Protein AF-A0AAN8FV39-F1 (afdb_monomer_lite)

Structure (mmCIF, N/CA/C/O backbone):
data_AF-A0AAN8FV39-F1
#
_entry.id   AF-A0AAN8FV39-F1
#
loop_
_atom_site.group_PDB
_atom_site.id
_atom_site.type_symbol
_atom_site.label_atom_id
_atom_site.label_alt_id
_atom_site.label_comp_id
_atom_site.label_asym_id
_atom_site.label_entity_id
_atom_site.label_seq_id
_atom_site.pdbx_PDB_ins_code
_atom_site.Cartn_x
_atom_site.Cartn_y
_atom_site.Cartn_z
_atom_site.occupancy
_atom_site.B_iso_or_equiv
_atom_site.auth_seq_id
_atom_site.auth_comp_id
_atom_site.auth_asym_id
_atom_site.auth_atom_id
_atom_site.pdbx_PDB_model_num
ATOM 1 N N . MET A 1 1 ? -11.933 -5.086 25.822 1.00 58.81 1 MET A N 1
ATOM 2 C CA . MET A 1 1 ? -11.248 -3.896 25.270 1.00 58.81 1 MET A CA 1
ATOM 3 C C . MET A 1 1 ? -9.734 -3.945 25.477 1.00 58.81 1 MET A C 1
ATOM 5 O O . MET A 1 1 ? -9.020 -3.707 24.522 1.00 58.81 1 MET A O 1
ATOM 9 N N . ALA A 1 2 ? -9.202 -4.380 26.629 1.00 65.31 2 ALA A N 1
ATOM 10 C CA . ALA A 1 2 ? -7.742 -4.537 26.794 1.00 65.31 2 ALA A CA 1
ATOM 11 C C . ALA A 1 2 ? -7.062 -5.445 25.732 1.00 65.31 2 ALA A C 1
ATOM 13 O O . ALA A 1 2 ? -5.943 -5.180 25.297 1.00 65.31 2 ALA A O 1
ATOM 14 N N . GLY A 1 3 ? -7.754 -6.486 25.248 1.00 75.06 3 GLY A N 1
ATOM 15 C CA . GLY A 1 3 ? -7.225 -7.378 24.206 1.00 75.06 3 GLY A CA 1
ATOM 16 C C . GLY A 1 3 ? -7.013 -6.717 22.836 1.00 75.06 3 GLY A C 1
ATOM 17 O O . GLY A 1 3 ? -6.058 -7.065 22.148 1.00 75.06 3 GLY A O 1
ATOM 18 N N . THR A 1 4 ? -7.846 -5.741 22.450 1.00 74.44 4 THR A N 1
ATOM 19 C CA . THR A 1 4 ? -7.746 -5.084 21.134 1.00 74.44 4 THR A CA 1
ATOM 20 C C . THR A 1 4 ? -6.565 -4.119 21.088 1.00 74.44 4 THR A C 1
ATOM 22 O O . THR A 1 4 ? -5.758 -4.203 20.169 1.00 74.44 4 THR A O 1
ATOM 25 N N . ALA A 1 5 ? -6.370 -3.301 22.128 1.00 71.12 5 ALA A N 1
ATOM 26 C CA . ALA A 1 5 ? -5.215 -2.403 22.230 1.00 71.12 5 ALA A CA 1
ATOM 27 C C . ALA A 1 5 ? -3.873 -3.161 22.217 1.00 71.12 5 ALA A C 1
ATOM 29 O O . ALA A 1 5 ? -2.909 -2.741 21.575 1.00 71.12 5 ALA A O 1
ATOM 30 N N . THR A 1 6 ? -3.819 -4.321 22.879 1.00 76.75 6 THR A N 1
ATOM 31 C CA . THR A 1 6 ? -2.604 -5.151 22.919 1.00 76.75 6 THR A CA 1
ATOM 32 C C . THR A 1 6 ? -2.288 -5.766 21.551 1.00 76.75 6 THR A C 1
ATOM 34 O O . THR A 1 6 ? -1.125 -5.798 21.142 1.00 76.75 6 THR A O 1
ATOM 37 N N . ALA A 1 7 ? -3.313 -6.220 20.820 1.00 78.88 7 ALA A N 1
ATOM 38 C CA . ALA A 1 7 ? -3.149 -6.743 19.467 1.00 78.88 7 ALA A CA 1
ATOM 39 C C . ALA A 1 7 ? -2.677 -5.651 18.492 1.00 78.88 7 ALA A C 1
ATOM 41 O O . ALA A 1 7 ? -1.685 -5.853 17.790 1.00 78.88 7 ALA A O 1
ATOM 42 N N . GLU A 1 8 ? -3.325 -4.481 18.501 1.00 76.19 8 GLU A N 1
ATOM 43 C CA . GLU A 1 8 ? -2.968 -3.333 17.653 1.00 76.19 8 GLU A CA 1
ATOM 44 C C . GLU A 1 8 ? -1.525 -2.868 17.909 1.00 76.19 8 GLU A C 1
ATOM 46 O O . GLU A 1 8 ? -0.749 -2.699 16.967 1.00 76.19 8 GLU A O 1
ATOM 51 N N . LYS A 1 9 ? -1.097 -2.797 19.178 1.00 77.19 9 LYS A N 1
ATOM 52 C CA . LYS A 1 9 ? 0.299 -2.497 19.546 1.00 77.19 9 LYS A CA 1
ATOM 53 C C . LYS A 1 9 ? 1.294 -3.494 18.940 1.00 77.19 9 LYS A C 1
ATOM 55 O O . LYS A 1 9 ? 2.369 -3.103 18.472 1.00 77.19 9 LYS A O 1
ATOM 60 N N . GLY A 1 10 ? 0.956 -4.785 18.947 1.00 82.50 10 GLY A N 1
ATOM 61 C CA . GLY A 1 10 ? 1.789 -5.836 18.362 1.00 82.50 10 GLY A CA 1
ATOM 62 C C . GLY A 1 10 ? 1.946 -5.680 16.848 1.00 82.50 10 GLY A C 1
ATOM 63 O O . GLY A 1 10 ? 3.062 -5.751 16.328 1.00 82.50 10 GLY A O 1
ATOM 64 N N . TRP A 1 11 ? 0.845 -5.410 16.144 1.00 79.88 11 TRP A N 1
ATOM 65 C CA . TRP A 1 11 ? 0.852 -5.145 14.702 1.00 79.88 11 TRP A CA 1
ATOM 66 C C . TRP A 1 11 ? 1.673 -3.916 14.342 1.00 79.88 11 TRP A C 1
ATOM 68 O O . TRP A 1 11 ? 2.493 -3.956 13.423 1.00 79.88 11 TRP A O 1
ATOM 78 N N . ALA A 1 12 ? 1.495 -2.842 15.097 1.00 75.38 12 ALA A N 1
ATOM 79 C CA . ALA A 1 12 ? 2.169 -1.591 14.834 1.00 75.38 12 ALA A CA 1
ATOM 80 C C . ALA A 1 12 ? 3.686 -1.679 15.071 1.00 75.38 12 ALA A C 1
ATOM 82 O O . ALA A 1 12 ? 4.480 -1.222 14.249 1.00 75.38 12 ALA A O 1
ATOM 83 N N . THR A 1 13 ? 4.101 -2.399 16.121 1.00 81.81 13 THR A N 1
ATOM 84 C CA . THR A 1 13 ? 5.518 -2.692 16.382 1.00 81.81 13 THR A CA 1
ATOM 85 C C . THR A 1 13 ? 6.146 -3.485 15.233 1.00 81.81 13 THR A C 1
ATOM 87 O O . THR A 1 13 ? 7.218 -3.118 14.757 1.00 81.81 13 THR A O 1
ATOM 90 N N . LYS A 1 14 ? 5.473 -4.537 14.740 1.00 86.19 14 LYS A N 1
ATOM 91 C CA . LYS A 1 14 ? 5.953 -5.327 13.591 1.00 86.19 14 LYS A CA 1
ATOM 92 C C . LYS A 1 14 ? 6.111 -4.468 12.336 1.00 86.19 14 LYS A C 1
ATOM 94 O O . LYS A 1 14 ? 7.137 -4.549 11.669 1.00 86.19 14 LYS A O 1
ATOM 99 N N . ARG A 1 15 ? 5.122 -3.621 12.040 1.00 81.56 15 ARG A N 1
ATOM 100 C CA . ARG A 1 15 ? 5.146 -2.719 10.876 1.00 81.56 15 ARG A CA 1
ATOM 101 C C . ARG A 1 15 ? 6.257 -1.682 10.973 1.00 81.56 15 ARG A C 1
ATOM 103 O O . ARG A 1 15 ? 6.911 -1.402 9.976 1.00 81.56 15 ARG A O 1
ATOM 110 N N . ARG A 1 16 ? 6.509 -1.148 12.170 1.00 83.75 16 ARG A N 1
ATOM 111 C CA . ARG A 1 16 ? 7.629 -0.234 12.417 1.00 83.75 16 ARG A CA 1
ATOM 112 C C . ARG A 1 16 ? 8.972 -0.915 12.153 1.00 83.75 16 ARG A C 1
ATOM 114 O O . ARG A 1 16 ? 9.820 -0.339 11.484 1.00 83.75 16 ARG A O 1
ATOM 121 N N . THR A 1 17 ? 9.158 -2.143 12.643 1.00 86.06 17 THR A N 1
ATOM 122 C CA . THR A 1 17 ? 10.383 -2.916 12.385 1.00 86.06 17 THR A CA 1
ATOM 123 C C . THR A 1 17 ? 10.571 -3.187 10.894 1.00 86.06 17 THR A C 1
ATOM 125 O O . THR A 1 17 ? 11.661 -2.950 10.384 1.00 86.06 17 THR A O 1
ATOM 128 N N . ALA A 1 18 ? 9.510 -3.586 10.184 1.00 83.50 18 ALA A N 1
ATOM 129 C CA . ALA A 1 18 ? 9.560 -3.800 8.738 1.00 83.50 18 ALA A CA 1
ATOM 130 C C . ALA A 1 18 ? 9.957 -2.522 7.977 1.00 83.50 18 ALA A C 1
ATOM 132 O O . ALA A 1 18 ? 10.859 -2.561 7.145 1.00 83.50 18 ALA A O 1
ATOM 133 N N . ALA A 1 19 ? 9.363 -1.373 8.321 1.00 78.81 19 ALA A N 1
ATOM 134 C CA . ALA A 1 19 ? 9.734 -0.086 7.733 1.00 78.81 19 ALA A CA 1
ATOM 135 C C . ALA A 1 19 ? 11.205 0.278 8.014 1.00 78.81 19 ALA A C 1
ATOM 137 O O . ALA A 1 19 ? 11.914 0.737 7.123 1.00 78.81 19 ALA A O 1
ATOM 138 N N . ALA A 1 20 ? 11.698 0.034 9.232 1.00 78.94 20 ALA A N 1
ATOM 139 C CA . ALA A 1 20 ? 13.091 0.298 9.592 1.00 78.94 20 ALA A CA 1
ATOM 140 C C . ALA A 1 20 ? 14.090 -0.620 8.859 1.00 78.94 20 ALA A C 1
ATOM 142 O O . ALA A 1 20 ? 15.180 -0.184 8.486 1.00 78.94 20 ALA A O 1
ATOM 143 N N . GLU A 1 21 ? 13.740 -1.890 8.651 1.00 86.50 21 GLU A N 1
ATOM 144 C CA . GLU A 1 21 ? 14.540 -2.828 7.856 1.00 86.50 21 GLU A CA 1
ATOM 145 C C . GLU A 1 21 ? 14.566 -2.429 6.383 1.00 86.50 21 GLU A C 1
ATOM 147 O O . GLU A 1 21 ? 15.641 -2.385 5.783 1.00 86.50 21 GLU A O 1
ATOM 152 N N . TRP A 1 22 ? 13.411 -2.051 5.836 1.00 89.06 22 TRP A N 1
ATOM 153 C CA . TRP A 1 22 ? 13.289 -1.541 4.476 1.00 89.06 22 TRP A CA 1
ATOM 154 C C . TRP A 1 22 ? 14.138 -0.280 4.266 1.00 89.06 22 TRP A C 1
ATOM 156 O O . TRP A 1 22 ? 14.926 -0.214 3.325 1.00 89.06 22 TRP A O 1
ATOM 166 N N . LEU A 1 23 ? 14.084 0.674 5.203 1.00 79.50 23 LEU A N 1
ATOM 167 C CA . LEU A 1 23 ? 14.908 1.888 5.189 1.00 79.50 23 LEU A CA 1
ATOM 168 C C . LEU A 1 23 ? 16.411 1.589 5.161 1.00 79.50 23 LEU A C 1
ATOM 170 O O . LEU A 1 23 ? 17.187 2.307 4.529 1.00 79.50 23 LEU A O 1
ATOM 174 N N . ARG A 1 24 ? 16.832 0.530 5.858 1.00 86.12 24 ARG A N 1
ATOM 175 C CA . ARG A 1 24 ? 18.227 0.084 5.872 1.00 86.12 24 ARG A CA 1
ATOM 176 C C . ARG A 1 24 ? 18.615 -0.577 4.549 1.00 86.12 24 ARG A C 1
ATOM 178 O O . ARG A 1 24 ? 19.720 -0.342 4.070 1.00 86.12 24 ARG A O 1
ATOM 185 N N . ALA A 1 25 ? 17.722 -1.372 3.961 1.00 85.19 25 ALA A N 1
ATOM 186 C CA . ALA A 1 25 ? 17.957 -2.048 2.687 1.00 85.19 25 ALA A CA 1
ATOM 187 C C . ALA A 1 25 ? 18.071 -1.055 1.518 1.00 85.19 25 ALA A C 1
ATOM 189 O O . ALA A 1 25 ? 18.952 -1.193 0.671 1.00 85.19 25 ALA A O 1
ATOM 190 N N . THR A 1 26 ? 17.240 -0.012 1.502 1.00 82.12 26 THR A N 1
ATOM 191 C CA . THR A 1 26 ? 17.223 0.993 0.426 1.00 82.12 26 THR A CA 1
ATOM 192 C C . THR A 1 26 ? 18.297 2.069 0.566 1.00 82.12 26 THR A C 1
ATOM 194 O O . THR A 1 26 ? 18.538 2.833 -0.366 1.00 82.12 26 THR A O 1
ATOM 197 N N . GLN A 1 27 ? 19.012 2.116 1.693 1.00 85.25 27 GLN A N 1
ATOM 198 C CA . GLN A 1 27 ? 20.083 3.087 1.915 1.00 85.25 27 GLN A CA 1
ATOM 199 C C . GLN A 1 27 ? 21.246 2.951 0.917 1.00 85.25 27 GLN A C 1
ATOM 201 O O . GLN A 1 27 ? 21.894 3.955 0.621 1.00 85.25 27 GLN A O 1
ATOM 206 N N . GLY A 1 28 ? 21.508 1.743 0.406 1.00 84.81 28 GLY A N 1
ATOM 207 C CA . GLY A 1 28 ? 22.561 1.499 -0.588 1.00 84.81 28 GLY A CA 1
ATOM 208 C C . GLY A 1 28 ? 22.282 2.171 -1.933 1.00 84.81 28 GLY A C 1
ATOM 209 O O . GLY A 1 28 ? 23.190 2.748 -2.520 1.00 84.81 28 GLY A O 1
ATOM 210 N N . LEU A 1 29 ? 21.011 2.203 -2.351 1.00 80.19 29 LEU A N 1
ATOM 211 C CA . LEU A 1 29 ? 20.581 2.786 -3.630 1.00 80.19 29 LEU A CA 1
ATOM 212 C C . LEU A 1 29 ? 20.862 4.291 -3.732 1.00 80.19 29 LEU A C 1
ATOM 214 O O . LEU A 1 29 ? 20.971 4.823 -4.826 1.00 80.19 29 LEU A O 1
ATOM 218 N N . LEU A 1 30 ? 20.977 4.980 -2.594 1.00 79.75 30 LEU A N 1
ATOM 219 C CA . LEU A 1 30 ? 21.225 6.423 -2.529 1.00 79.75 30 LEU A CA 1
ATOM 220 C C . LEU A 1 30 ? 22.718 6.787 -2.455 1.00 79.75 30 LEU A C 1
ATOM 222 O O . LEU A 1 30 ? 23.031 7.968 -2.358 1.00 79.75 30 LEU A O 1
ATOM 226 N N . ARG A 1 31 ? 23.633 5.809 -2.397 1.00 79.94 31 ARG A N 1
ATOM 227 C CA . ARG A 1 31 ? 25.074 6.058 -2.187 1.00 79.94 31 ARG A CA 1
ATOM 228 C C . ARG A 1 31 ? 25.959 5.779 -3.399 1.00 79.94 31 ARG A C 1
ATOM 230 O O . ARG A 1 31 ? 27.128 6.148 -3.357 1.00 79.94 31 ARG A O 1
ATOM 237 N N . GLU A 1 32 ? 25.451 5.132 -4.440 1.00 70.50 32 GLU A N 1
ATOM 238 C CA . GLU A 1 32 ? 26.236 4.838 -5.642 1.00 70.50 32 GLU A CA 1
ATOM 239 C C . GLU A 1 32 ? 26.146 6.004 -6.637 1.00 70.50 32 GLU A C 1
ATOM 241 O O . GLU A 1 32 ? 25.311 6.006 -7.534 1.00 70.50 32 GLU A O 1
ATOM 246 N N . GLU A 1 33 ? 26.999 7.017 -6.457 1.00 63.91 33 GLU A N 1
ATOM 247 C CA . GLU A 1 33 ? 27.132 8.162 -7.382 1.00 63.91 33 GLU A CA 1
ATOM 248 C C . GLU A 1 33 ? 28.128 7.908 -8.535 1.00 63.91 33 GLU A C 1
ATOM 250 O O . GLU A 1 33 ? 28.214 8.705 -9.467 1.00 63.91 33 GLU A O 1
ATOM 255 N N . ASP A 1 34 ? 28.854 6.785 -8.541 1.00 60.94 34 ASP A N 1
ATOM 256 C CA . ASP A 1 34 ? 29.963 6.589 -9.479 1.00 60.94 34 ASP A CA 1
ATOM 257 C C . ASP A 1 34 ? 29.592 5.719 -10.694 1.00 60.94 34 ASP A C 1
ATOM 259 O O . ASP A 1 34 ? 29.494 4.495 -10.626 1.00 60.94 34 ASP A O 1
ATOM 263 N N . THR A 1 35 ? 29.473 6.368 -11.858 1.00 69.00 35 THR A N 1
ATOM 264 C CA . THR A 1 35 ? 29.529 5.772 -13.212 1.00 69.00 35 THR A CA 1
ATOM 265 C C . THR A 1 35 ? 28.683 4.511 -13.421 1.00 69.00 35 THR A C 1
ATOM 267 O O . THR A 1 35 ? 29.175 3.451 -13.812 1.00 69.00 35 THR A O 1
ATOM 270 N N . ILE A 1 36 ? 27.376 4.626 -13.202 1.00 74.12 36 ILE A N 1
ATOM 271 C CA . ILE A 1 36 ? 26.425 3.564 -13.537 1.00 74.12 36 ILE A CA 1
ATOM 272 C C . ILE A 1 36 ? 26.289 3.484 -15.069 1.00 74.12 36 ILE A C 1
ATOM 274 O O . ILE A 1 36 ? 26.035 4.484 -15.740 1.00 74.12 36 ILE A O 1
ATOM 278 N N . ALA A 1 37 ? 26.460 2.290 -15.645 1.00 83.31 37 ALA A N 1
ATOM 279 C CA . ALA A 1 37 ? 26.222 2.060 -17.072 1.00 83.31 37 ALA A CA 1
ATOM 280 C C . ALA A 1 37 ? 24.767 2.405 -17.461 1.00 83.31 37 ALA A C 1
ATOM 282 O O . ALA A 1 37 ? 23.849 2.185 -16.676 1.00 83.31 37 ALA A O 1
ATOM 283 N N . GLU A 1 38 ? 24.524 2.870 -18.691 1.00 80.94 38 GLU A N 1
ATOM 284 C CA . GLU A 1 38 ? 23.186 3.292 -19.162 1.00 80.94 38 GLU A CA 1
ATOM 285 C C . GLU A 1 38 ? 22.093 2.226 -18.950 1.00 80.94 38 GLU A C 1
ATOM 287 O O . GLU A 1 38 ? 20.972 2.528 -18.540 1.00 80.94 38 GLU A O 1
ATOM 292 N N . SER A 1 39 ? 22.422 0.953 -19.194 1.00 81.94 39 SER A N 1
ATOM 293 C CA . SER A 1 39 ? 21.513 -0.171 -18.940 1.00 81.94 39 SER A CA 1
ATOM 294 C C . SER A 1 39 ? 21.152 -0.282 -17.458 1.00 81.94 39 SER A C 1
ATOM 296 O O . SER A 1 39 ? 19.983 -0.446 -17.115 1.00 81.94 39 SER A O 1
ATOM 298 N N . SER A 1 40 ? 22.141 -0.102 -16.584 1.00 85.94 40 SER A N 1
ATOM 299 C CA . SER A 1 40 ? 21.976 -0.131 -15.134 1.00 85.94 40 SER A CA 1
ATOM 300 C C . SER A 1 40 ? 21.219 1.097 -14.616 1.00 85.94 40 SER A C 1
ATOM 302 O O . SER A 1 40 ? 20.541 0.998 -13.597 1.00 85.94 40 SER A O 1
ATOM 304 N N . ARG A 1 41 ? 21.241 2.231 -15.338 1.00 85.31 41 ARG A N 1
ATOM 305 C CA . ARG A 1 41 ? 20.449 3.424 -14.992 1.00 85.31 41 ARG A CA 1
ATOM 306 C C . ARG A 1 41 ? 18.947 3.157 -15.098 1.00 85.31 41 ARG A C 1
ATOM 308 O O . ARG A 1 41 ? 18.199 3.499 -14.185 1.00 85.31 41 ARG A O 1
ATOM 315 N N . LYS A 1 42 ? 18.491 2.518 -16.181 1.00 87.44 42 LYS A N 1
ATOM 316 C CA . LYS A 1 42 ? 17.062 2.191 -16.365 1.00 87.44 42 LYS A CA 1
ATOM 317 C C . LYS A 1 42 ? 16.547 1.236 -15.294 1.00 87.44 42 LYS A C 1
ATOM 319 O O . LYS A 1 42 ? 15.427 1.410 -14.810 1.00 87.44 42 LYS A O 1
ATOM 324 N N . ASP A 1 43 ? 17.354 0.247 -14.92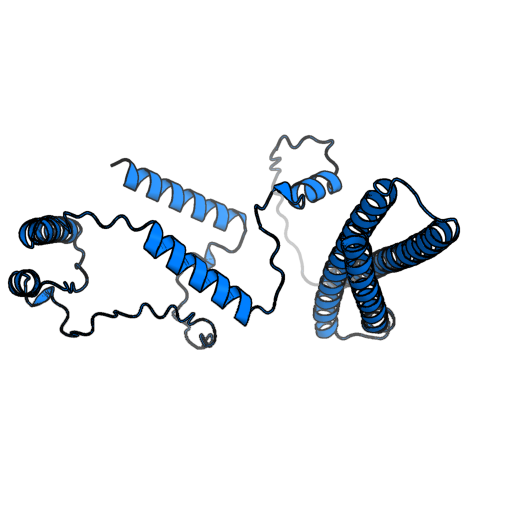9 1.00 88.38 43 ASP A N 1
ATOM 325 C CA . ASP A 1 43 ? 17.005 -0.682 -13.857 1.00 88.38 43 ASP A CA 1
ATOM 326 C C . ASP A 1 43 ? 17.027 0.024 -12.495 1.00 88.38 43 ASP A C 1
ATOM 328 O O . ASP A 1 43 ? 16.065 -0.107 -11.742 1.00 88.38 43 ASP A O 1
ATOM 332 N N . CYS A 1 44 ? 18.013 0.889 -12.233 1.00 87.06 44 CYS A N 1
ATOM 333 C CA . CYS A 1 44 ? 18.045 1.745 -11.043 1.00 87.06 44 CYS A CA 1
ATOM 334 C C . CYS A 1 44 ? 16.791 2.631 -10.932 1.00 87.06 44 CYS A C 1
ATOM 336 O O . CYS A 1 44 ? 16.145 2.667 -9.889 1.00 87.06 44 CYS A O 1
ATOM 338 N N . MET A 1 45 ? 16.352 3.275 -12.017 1.00 87.75 45 MET A N 1
ATOM 339 C CA . MET A 1 45 ? 15.106 4.054 -12.022 1.00 87.75 45 MET A CA 1
ATOM 340 C C . MET A 1 45 ? 13.868 3.201 -11.722 1.00 87.75 45 MET A C 1
ATOM 342 O O . MET A 1 45 ? 12.954 3.661 -11.033 1.00 87.75 45 MET A O 1
ATOM 346 N N . ARG A 1 46 ? 13.802 1.973 -12.255 1.00 90.75 46 ARG A N 1
ATOM 347 C CA . ARG A 1 46 ? 12.701 1.041 -11.964 1.00 90.75 46 ARG A CA 1
ATOM 348 C C . ARG A 1 46 ? 12.690 0.683 -10.480 1.00 90.75 46 ARG A C 1
ATOM 350 O O . ARG A 1 46 ? 11.630 0.713 -9.858 1.00 90.75 46 ARG A O 1
ATOM 357 N N . GLU A 1 47 ? 13.865 0.422 -9.923 1.00 89.62 47 GLU A N 1
ATOM 358 C CA . GLU A 1 47 ? 14.060 0.129 -8.507 1.00 89.62 47 GLU A CA 1
ATOM 359 C C . GLU A 1 47 ? 13.698 1.309 -7.601 1.00 89.62 47 GLU A C 1
ATOM 361 O O . GLU A 1 47 ? 12.953 1.133 -6.639 1.00 89.62 47 GLU A O 1
ATOM 366 N N . LEU A 1 48 ? 14.115 2.531 -7.941 1.00 88.06 48 LEU A N 1
ATOM 367 C CA . LEU A 1 48 ? 13.746 3.743 -7.205 1.00 88.06 48 LEU A CA 1
ATOM 368 C C . LEU A 1 48 ? 12.235 3.990 -7.226 1.00 88.06 48 LEU A C 1
ATOM 370 O O . LEU A 1 48 ? 11.655 4.331 -6.197 1.00 88.06 48 LEU A O 1
ATOM 374 N N . ARG A 1 49 ? 11.573 3.785 -8.373 1.00 91.31 49 ARG A N 1
ATOM 375 C CA . ARG A 1 49 ? 10.107 3.897 -8.480 1.00 91.31 49 ARG A CA 1
ATOM 376 C C . ARG A 1 49 ? 9.396 2.860 -7.621 1.00 91.31 49 ARG A C 1
ATOM 378 O O . ARG A 1 49 ? 8.448 3.214 -6.929 1.00 91.31 49 ARG A O 1
ATOM 385 N N . ARG A 1 50 ? 9.868 1.610 -7.633 1.00 91.88 50 ARG A N 1
ATOM 386 C CA . ARG A 1 50 ? 9.362 0.563 -6.738 1.00 91.88 50 ARG A CA 1
ATOM 387 C C . ARG A 1 50 ? 9.524 0.970 -5.278 1.00 91.88 50 ARG A C 1
ATOM 389 O O . ARG A 1 50 ? 8.545 0.968 -4.544 1.00 91.88 50 ARG A O 1
ATOM 396 N N . CYS A 1 51 ? 10.714 1.429 -4.894 1.00 86.69 51 CYS A N 1
ATOM 397 C CA . CYS A 1 51 ? 10.969 1.878 -3.532 1.00 86.69 51 CYS A CA 1
ATOM 398 C C . CYS A 1 51 ? 10.057 3.045 -3.123 1.00 86.69 51 CYS A C 1
ATOM 400 O O . CYS A 1 51 ? 9.593 3.096 -1.992 1.00 86.69 51 CYS A O 1
ATOM 402 N N . LEU A 1 52 ? 9.776 3.987 -4.026 1.00 89.38 52 LEU A N 1
ATOM 403 C CA . LEU A 1 52 ? 8.854 5.091 -3.753 1.00 89.38 52 LEU A CA 1
ATOM 404 C C . LEU A 1 52 ? 7.423 4.616 -3.484 1.00 89.38 52 LEU A C 1
ATOM 406 O O . LEU A 1 52 ? 6.779 5.170 -2.594 1.00 89.38 52 LEU A O 1
ATOM 410 N N . MET A 1 53 ? 6.945 3.608 -4.221 1.00 91.25 53 MET A N 1
ATOM 411 C CA . MET A 1 53 ? 5.631 3.003 -3.974 1.00 91.25 53 MET A CA 1
ATOM 412 C C . MET A 1 53 ? 5.599 2.320 -2.604 1.00 91.25 53 MET A C 1
ATOM 414 O O . MET A 1 53 ? 4.752 2.666 -1.786 1.00 91.25 53 MET A O 1
ATOM 418 N N . ASP A 1 54 ? 6.586 1.468 -2.306 1.00 86.81 54 ASP A N 1
ATOM 419 C CA . ASP A 1 54 ? 6.682 0.779 -1.011 1.00 86.81 54 ASP A CA 1
ATOM 420 C C . ASP A 1 54 ? 6.742 1.776 0.166 1.00 86.81 54 ASP A C 1
ATOM 422 O O . ASP A 1 54 ? 6.116 1.579 1.209 1.00 86.81 54 ASP A O 1
ATOM 426 N N . CYS A 1 55 ? 7.473 2.886 -0.002 1.00 85.88 55 CYS A N 1
ATOM 427 C CA . CYS A 1 55 ? 7.540 3.980 0.969 1.00 85.88 55 CYS A CA 1
ATOM 428 C C . CYS A 1 55 ? 6.160 4.600 1.232 1.00 85.88 55 CYS A C 1
ATOM 430 O O . CYS A 1 55 ? 5.799 4.844 2.385 1.00 85.88 55 CYS A O 1
ATOM 432 N N . GLY A 1 56 ? 5.411 4.870 0.158 1.00 89.50 56 GLY A N 1
ATOM 433 C CA . GLY A 1 56 ? 4.057 5.415 0.223 1.00 89.50 56 GLY A CA 1
ATOM 434 C C . GLY A 1 56 ? 3.114 4.481 0.974 1.00 89.50 56 GLY A C 1
ATOM 435 O O . GLY A 1 56 ? 2.459 4.907 1.925 1.00 89.50 56 GLY A O 1
ATOM 436 N N . ASP A 1 57 ? 3.139 3.193 0.635 1.00 89.75 57 ASP A N 1
ATOM 437 C CA . ASP A 1 57 ? 2.325 2.173 1.297 1.00 89.75 57 ASP A CA 1
ATOM 438 C C . ASP A 1 57 ? 2.660 2.073 2.790 1.00 89.75 57 ASP A C 1
ATOM 440 O O . ASP A 1 57 ? 1.765 2.044 3.641 1.00 89.75 57 ASP A O 1
ATOM 444 N N . HIS A 1 58 ? 3.950 2.086 3.144 1.00 86.25 58 HIS A N 1
ATOM 445 C CA . HIS A 1 58 ? 4.382 2.093 4.540 1.00 86.25 58 HIS A CA 1
ATOM 446 C C . HIS A 1 58 ? 3.909 3.337 5.302 1.00 86.25 58 HIS A C 1
ATOM 448 O O . HIS A 1 58 ? 3.478 3.198 6.450 1.00 86.25 58 HIS A O 1
ATOM 454 N N . LEU A 1 59 ? 3.954 4.525 4.691 1.00 90.19 59 LEU A N 1
ATOM 455 C CA . LEU A 1 59 ? 3.462 5.770 5.292 1.00 90.19 59 LEU A CA 1
ATOM 456 C C . LEU A 1 59 ? 1.959 5.699 5.572 1.00 90.19 59 LEU A C 1
ATOM 458 O O . LEU A 1 59 ? 1.550 5.813 6.730 1.00 90.19 59 LEU A O 1
ATOM 462 N N . THR A 1 60 ? 1.148 5.415 4.550 1.00 91.38 60 THR A N 1
ATOM 463 C CA . THR A 1 60 ? -0.313 5.314 4.684 1.00 91.38 60 THR A CA 1
ATOM 464 C C . THR A 1 60 ? -0.708 4.266 5.723 1.00 91.38 60 THR A C 1
ATOM 466 O O . THR A 1 60 ? -1.623 4.465 6.530 1.00 91.38 60 THR A O 1
ATOM 469 N N . LEU A 1 61 ? 0.009 3.140 5.760 1.00 89.25 61 LEU A N 1
ATOM 470 C CA . LEU A 1 61 ? -0.252 2.075 6.716 1.00 89.25 61 LEU A CA 1
ATOM 471 C C . LEU A 1 61 ? 0.067 2.487 8.159 1.00 89.25 61 LEU A C 1
ATOM 473 O O . LEU A 1 61 ? -0.694 2.138 9.066 1.00 89.25 61 LEU A O 1
ATOM 477 N N . GLN A 1 62 ? 1.171 3.207 8.381 1.00 88.38 62 GLN A N 1
ATOM 478 C CA . GLN A 1 62 ? 1.539 3.727 9.701 1.00 88.38 62 GLN A CA 1
ATOM 479 C C . GLN A 1 62 ? 0.534 4.774 10.185 1.00 88.38 62 GLN A C 1
ATOM 481 O O . GLN A 1 62 ? 0.070 4.684 11.320 1.00 88.38 62 GLN A O 1
ATOM 486 N N . GLU A 1 63 ? 0.116 5.699 9.321 1.00 91.81 63 GLU A N 1
ATOM 487 C CA . GLU A 1 63 ? -0.900 6.708 9.641 1.00 91.81 63 GLU A CA 1
ATOM 488 C C . GLU A 1 63 ? -2.249 6.071 10.005 1.00 91.81 63 GLU A C 1
ATOM 490 O O . GLU A 1 63 ? -2.854 6.420 11.022 1.00 91.81 63 GLU A O 1
ATOM 495 N N . LYS A 1 64 ? -2.699 5.067 9.236 1.00 91.00 64 LYS A N 1
ATOM 496 C CA . LYS A 1 64 ? -3.944 4.322 9.507 1.00 91.00 64 LYS A CA 1
ATOM 497 C C . LYS A 1 64 ? -3.893 3.611 10.859 1.00 91.00 64 LYS A C 1
ATOM 499 O O . LYS A 1 64 ? -4.882 3.624 11.594 1.00 91.00 64 LYS A O 1
ATOM 504 N N . VAL A 1 65 ? -2.763 2.984 11.196 1.00 88.81 65 VAL A N 1
ATOM 505 C CA . VAL A 1 65 ? -2.575 2.310 12.493 1.00 88.81 65 VAL A CA 1
ATOM 506 C C . VAL A 1 65 ? -2.536 3.316 13.631 1.00 88.81 65 VAL A C 1
ATOM 508 O O . VAL A 1 65 ? -3.228 3.117 14.626 1.00 88.81 65 VAL A O 1
ATOM 511 N N . LEU A 1 66 ? -1.796 4.411 13.469 1.00 90.94 66 LEU A N 1
ATOM 512 C CA . LEU A 1 66 ? -1.717 5.478 14.458 1.00 90.94 66 LEU A CA 1
ATOM 513 C C . LEU A 1 66 ? -3.107 6.058 14.741 1.00 90.94 66 LEU A C 1
ATOM 515 O O . LEU A 1 66 ? -3.526 6.113 15.890 1.00 90.94 66 LEU A O 1
ATOM 519 N N . GLY A 1 67 ? -3.883 6.367 13.698 1.00 91.00 67 GLY A N 1
ATOM 520 C CA . GLY A 1 67 ? -5.243 6.887 13.839 1.00 91.00 67 GLY A CA 1
ATOM 521 C C . GLY A 1 67 ? -6.243 5.895 14.448 1.00 91.00 67 GLY A C 1
ATOM 522 O O . GLY A 1 67 ? -7.211 6.310 15.087 1.00 91.00 67 GLY A O 1
ATOM 523 N N . LYS A 1 68 ? -6.057 4.580 14.269 1.00 90.00 68 LYS A N 1
ATOM 524 C CA . LYS A 1 68 ? -6.847 3.559 14.987 1.00 90.00 68 LYS A CA 1
ATOM 525 C C . LYS A 1 68 ? -6.437 3.467 16.453 1.00 90.00 68 LYS A C 1
ATOM 527 O O . LYS A 1 68 ? -7.304 3.387 17.316 1.00 90.00 68 LYS A O 1
ATOM 532 N N . PHE A 1 69 ? -5.136 3.496 16.722 1.00 87.69 69 PHE A N 1
ATOM 533 C CA . PHE A 1 69 ? -4.586 3.396 18.066 1.00 87.69 69 PHE A CA 1
ATOM 534 C C . PHE A 1 69 ? -4.967 4.603 18.929 1.00 87.69 69 PHE A C 1
ATOM 536 O O . PHE A 1 69 ? -5.428 4.405 20.046 1.00 87.69 69 PHE A O 1
ATOM 543 N N . THR A 1 70 ? -4.879 5.826 18.394 1.00 92.12 70 THR A N 1
ATOM 544 C CA . THR A 1 70 ? -5.317 7.049 19.086 1.00 92.12 70 THR A CA 1
ATOM 545 C C . THR A 1 70 ? -6.804 7.003 19.423 1.00 92.12 70 THR A C 1
ATOM 547 O O . THR A 1 70 ? -7.165 7.198 20.574 1.00 92.12 70 THR A O 1
ATOM 550 N N . ARG A 1 71 ? -7.667 6.624 18.469 1.00 91.94 71 ARG A N 1
ATOM 551 C CA . ARG A 1 71 ? -9.109 6.470 18.738 1.00 91.94 71 ARG A CA 1
ATOM 552 C C . ARG A 1 71 ? -9.403 5.417 19.806 1.00 91.94 71 ARG A C 1
ATOM 554 O O . ARG A 1 71 ? -10.200 5.661 20.701 1.00 91.94 71 ARG A O 1
ATOM 561 N N . ALA A 1 72 ? -8.747 4.260 19.726 1.00 89.19 72 ALA A N 1
ATOM 562 C CA . ALA A 1 72 ? -8.911 3.203 20.720 1.00 89.19 72 ALA A CA 1
ATOM 563 C C . ALA A 1 72 ? -8.419 3.629 22.113 1.00 89.19 72 ALA A C 1
ATOM 565 O O . ALA A 1 72 ? -8.952 3.150 23.112 1.00 89.19 72 ALA A O 1
ATOM 566 N N . TYR A 1 73 ? -7.407 4.500 22.176 1.00 91.12 73 TYR A N 1
ATOM 567 C CA . TYR A 1 73 ? -6.934 5.099 23.416 1.00 91.12 73 TYR A CA 1
ATOM 568 C C . TYR A 1 73 ? -7.967 6.078 23.982 1.00 91.12 73 TYR A C 1
ATOM 570 O O . TYR A 1 73 ? -8.395 5.887 25.113 1.00 91.12 73 TYR A O 1
ATOM 578 N N . ASP A 1 74 ? -8.462 7.020 23.172 1.00 92.69 74 ASP A N 1
ATOM 579 C CA . ASP A 1 74 ? -9.465 8.023 23.572 1.00 92.69 74 ASP A CA 1
ATOM 580 C C . ASP A 1 74 ? -10.794 7.401 24.060 1.00 92.69 74 ASP A C 1
ATOM 582 O O . ASP A 1 74 ? -11.505 7.981 24.880 1.00 92.69 74 ASP A O 1
ATOM 586 N N . GLU A 1 75 ? -11.156 6.213 23.564 1.00 93.94 75 GLU A N 1
ATOM 587 C CA . GLU A 1 75 ? -12.363 5.481 23.978 1.00 93.94 75 GLU A CA 1
ATOM 588 C C . GLU A 1 75 ? -12.244 4.800 25.356 1.00 93.94 75 GLU A C 1
ATOM 590 O O . GLU A 1 75 ? -13.258 4.395 25.944 1.00 93.94 75 GLU A O 1
ATOM 595 N N . LEU A 1 76 ? -11.032 4.643 25.899 1.00 92.62 76 LEU A N 1
ATOM 596 C CA . LEU A 1 76 ? -10.848 4.111 27.247 1.00 92.62 76 LEU A CA 1
ATOM 597 C C . LEU A 1 76 ? -11.299 5.174 28.263 1.00 92.62 76 LEU A C 1
ATOM 599 O O . LEU A 1 76 ? -10.785 6.278 28.312 1.00 92.62 76 LEU A O 1
ATOM 603 N N . LYS A 1 77 ? -12.284 4.860 29.110 1.00 91.69 77 LYS A N 1
ATOM 604 C CA . LYS A 1 77 ? -12.817 5.842 30.077 1.00 91.69 77 LYS A CA 1
ATOM 605 C C . LYS A 1 77 ? -11.837 6.224 31.189 1.00 91.69 77 LYS A C 1
ATOM 607 O O . LYS A 1 77 ? -12.014 7.261 31.817 1.00 91.69 77 LYS A O 1
ATOM 612 N N . GLU A 1 78 ? -10.866 5.361 31.463 1.00 94.31 78 GLU A N 1
ATOM 613 C CA . GLU A 1 78 ? -9.867 5.533 32.512 1.00 94.31 78 GLU A CA 1
ATOM 614 C C . GL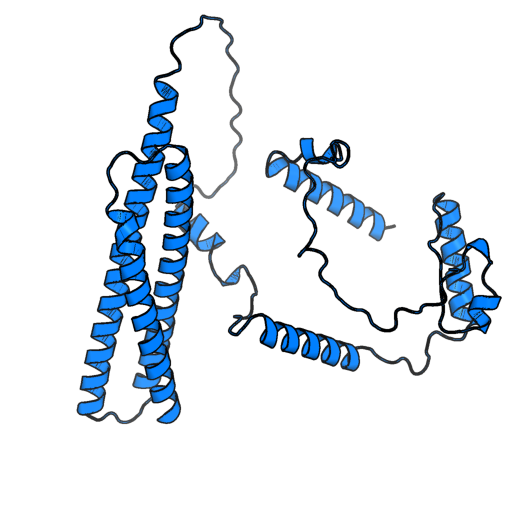U A 1 78 ? -8.505 5.124 31.945 1.00 94.31 78 GLU A C 1
ATOM 616 O O . GLU A 1 78 ? -8.371 4.047 31.355 1.00 94.31 78 GLU A O 1
ATOM 621 N N . HIS A 1 79 ? -7.508 5.989 32.113 1.00 92.81 79 HIS A N 1
ATOM 622 C CA . HIS A 1 79 ? -6.107 5.712 31.806 1.00 92.81 79 HIS A CA 1
ATOM 623 C C . HIS A 1 79 ? -5.303 5.879 33.092 1.00 92.81 79 HIS A C 1
ATOM 625 O O . HIS A 1 79 ? -5.586 6.772 33.894 1.00 92.81 79 HIS A O 1
ATOM 631 N N . SER A 1 80 ? -4.309 5.021 33.307 1.00 95.50 80 SER A N 1
ATOM 632 C CA . SER A 1 80 ? -3.307 5.292 34.336 1.00 95.50 80 SER A CA 1
ATOM 633 C C . SER A 1 80 ? -2.258 6.271 33.797 1.00 95.50 80 SER A C 1
ATOM 635 O O . SER A 1 80 ? -1.979 6.278 32.600 1.00 95.50 80 SER A O 1
ATOM 637 N N . GLU A 1 81 ? -1.604 7.043 34.672 1.00 95.94 81 GLU A N 1
ATOM 638 C CA . GLU A 1 81 ? -0.472 7.902 34.267 1.00 95.94 81 GLU A CA 1
ATOM 639 C C . GLU A 1 81 ? 0.646 7.096 33.572 1.00 95.94 81 GLU A C 1
ATOM 641 O O . GLU A 1 81 ? 1.374 7.602 32.715 1.00 95.94 81 GLU A O 1
ATOM 646 N N . GLU A 1 82 ? 0.788 5.815 33.929 1.00 95.12 82 GLU A N 1
ATOM 647 C CA . GLU A 1 82 ? 1.737 4.911 33.288 1.00 95.12 82 GLU A CA 1
ATOM 648 C C . GLU A 1 82 ? 1.316 4.553 31.853 1.00 95.12 82 GLU A C 1
ATOM 650 O O . GLU A 1 82 ? 2.175 4.450 30.971 1.00 95.12 82 GLU A O 1
ATOM 655 N N . ASP A 1 83 ? 0.015 4.392 31.601 1.00 91.75 83 ASP A N 1
ATOM 656 C CA . ASP A 1 83 ? -0.521 4.172 30.257 1.00 91.75 83 ASP A CA 1
ATOM 657 C C . ASP A 1 83 ? -0.359 5.423 29.388 1.00 91.75 83 ASP A C 1
ATOM 659 O O . ASP A 1 83 ? 0.108 5.294 28.257 1.00 91.75 83 ASP A O 1
ATOM 663 N N . ASP A 1 84 ? -0.605 6.619 29.938 1.00 95.00 84 ASP A N 1
ATOM 664 C CA . ASP A 1 84 ? -0.407 7.899 29.237 1.00 95.00 84 ASP A CA 1
ATOM 665 C C . ASP A 1 84 ? 1.050 8.083 28.813 1.00 95.00 84 ASP A C 1
ATOM 667 O O . ASP A 1 84 ? 1.351 8.454 27.672 1.00 95.00 84 ASP A O 1
ATOM 671 N N . LYS A 1 85 ? 1.985 7.761 29.711 1.00 95.88 85 LYS A N 1
ATOM 672 C CA . LYS A 1 85 ? 3.414 7.810 29.405 1.00 95.88 85 LYS A CA 1
ATOM 673 C C . LYS A 1 85 ? 3.783 6.830 28.290 1.00 95.88 85 LYS A C 1
ATOM 675 O O . LYS A 1 85 ? 4.455 7.219 27.335 1.00 95.88 85 LYS A O 1
ATOM 680 N N . LYS A 1 86 ? 3.330 5.573 28.378 1.00 92.38 86 LYS A N 1
ATOM 681 C CA . LYS A 1 86 ? 3.591 4.547 27.350 1.00 92.38 86 LYS A CA 1
ATOM 682 C C . LYS A 1 86 ? 2.968 4.915 26.007 1.00 92.38 86 LYS A C 1
ATOM 684 O O . LYS A 1 86 ? 3.570 4.646 24.968 1.00 92.38 86 LYS A O 1
ATOM 689 N N . PHE A 1 87 ? 1.774 5.501 26.022 1.00 92.38 87 PHE A N 1
ATOM 690 C CA . PHE A 1 87 ? 1.097 5.992 24.832 1.00 92.38 87 PHE A CA 1
ATOM 691 C C . PHE A 1 87 ? 1.907 7.119 24.187 1.00 92.38 87 PHE A C 1
ATOM 693 O O . PHE A 1 87 ? 2.251 7.017 23.015 1.00 92.38 87 PHE A O 1
ATOM 700 N N . SER A 1 88 ? 2.321 8.125 24.960 1.00 95.00 88 SER A N 1
ATOM 701 C CA . SER A 1 88 ? 3.143 9.239 24.471 1.00 95.00 88 SER A CA 1
ATOM 702 C C . SER A 1 88 ? 4.481 8.780 23.871 1.00 95.00 88 SER A C 1
ATOM 704 O O . SER A 1 88 ? 4.830 9.167 22.754 1.00 95.00 88 SER A O 1
ATOM 706 N N . GLU A 1 89 ? 5.198 7.877 24.551 1.00 94.75 89 GLU A N 1
ATOM 707 C CA . GLU A 1 89 ? 6.437 7.274 24.031 1.00 94.75 89 GLU A CA 1
ATOM 708 C C . GLU A 1 89 ? 6.202 6.544 22.699 1.00 94.75 89 GLU A C 1
ATOM 710 O O . GLU A 1 89 ? 7.006 6.636 21.767 1.00 94.75 89 GLU A O 1
ATOM 715 N N . TYR A 1 90 ? 5.079 5.834 22.591 1.00 91.00 90 TYR A N 1
ATOM 716 C CA . TYR A 1 90 ? 4.703 5.108 21.388 1.00 91.00 90 TYR A CA 1
ATOM 717 C C . TYR A 1 90 ? 4.339 6.043 20.219 1.00 91.00 90 TYR A C 1
ATOM 719 O O . TYR A 1 90 ? 4.815 5.834 19.098 1.00 91.00 90 TYR A O 1
ATOM 727 N N . ILE A 1 91 ? 3.532 7.078 20.474 1.00 92.75 91 ILE A N 1
ATOM 728 C CA . ILE A 1 91 ? 3.146 8.094 19.485 1.00 92.75 91 ILE A CA 1
ATOM 729 C C . ILE A 1 91 ? 4.393 8.804 18.954 1.00 92.75 91 ILE A C 1
ATOM 731 O O . ILE A 1 91 ? 4.585 8.864 17.741 1.00 92.75 91 ILE A O 1
ATOM 735 N N . SER A 1 92 ? 5.278 9.249 19.851 1.00 93.38 92 SER A N 1
ATOM 736 C CA . SER A 1 92 ? 6.544 9.899 19.496 1.00 93.38 92 SER A CA 1
ATOM 737 C C . SER A 1 92 ? 7.394 9.015 18.577 1.00 93.38 92 SER A C 1
ATOM 739 O O . SER A 1 92 ? 7.749 9.408 17.468 1.00 93.38 92 SER A O 1
ATOM 741 N N . CYS A 1 93 ? 7.607 7.752 18.959 1.00 91.00 93 CYS A N 1
ATOM 742 C CA . CYS A 1 93 ? 8.410 6.833 18.155 1.00 91.00 93 CYS A CA 1
ATOM 743 C C . CYS A 1 93 ? 7.775 6.495 16.789 1.00 91.00 93 CYS A C 1
ATOM 745 O O . CYS A 1 93 ? 8.479 6.250 15.802 1.00 91.00 93 CYS A O 1
ATOM 747 N N . THR A 1 94 ? 6.443 6.467 16.709 1.00 88.75 94 THR A N 1
ATOM 748 C CA . THR A 1 94 ? 5.737 6.257 15.436 1.00 88.75 94 THR A CA 1
ATOM 749 C C . THR A 1 94 ? 5.877 7.479 14.529 1.00 88.75 94 THR A C 1
ATOM 751 O O . THR A 1 94 ? 6.198 7.319 13.352 1.00 88.75 94 THR A O 1
ATOM 754 N N . HIS A 1 95 ? 5.736 8.692 15.073 1.00 91.75 95 HIS A N 1
ATOM 755 C CA . HIS A 1 95 ? 5.982 9.932 14.335 1.00 91.75 95 HIS A CA 1
ATOM 756 C C . HIS A 1 95 ? 7.418 10.034 13.821 1.00 91.75 95 HIS A C 1
ATOM 758 O O . HIS A 1 95 ? 7.602 10.370 12.654 1.00 91.75 95 HIS A O 1
ATOM 764 N N . ASP A 1 96 ? 8.418 9.661 14.622 1.00 92.69 96 ASP A N 1
ATOM 765 C CA . ASP A 1 96 ? 9.817 9.618 14.176 1.00 92.69 96 ASP A CA 1
ATOM 766 C C . ASP A 1 96 ? 10.009 8.682 12.974 1.00 92.69 96 ASP A C 1
ATOM 768 O O . ASP A 1 96 ? 10.798 8.961 12.071 1.00 92.69 96 ASP A O 1
ATOM 772 N N . THR A 1 97 ? 9.282 7.561 12.944 1.00 88.75 97 THR A N 1
ATOM 773 C CA . THR A 1 97 ? 9.338 6.606 11.828 1.00 88.75 97 THR A CA 1
ATOM 774 C C . THR A 1 97 ? 8.671 7.179 10.576 1.00 88.75 97 THR A C 1
ATOM 776 O O . THR A 1 97 ? 9.231 7.084 9.486 1.00 88.75 97 THR A O 1
ATOM 779 N N . ILE A 1 98 ? 7.498 7.804 10.727 1.00 91.12 98 ILE A N 1
ATOM 780 C CA . ILE A 1 98 ? 6.788 8.491 9.636 1.00 91.12 98 ILE A CA 1
ATOM 781 C C . ILE A 1 98 ? 7.664 9.609 9.056 1.00 91.12 98 ILE A C 1
ATOM 783 O O . ILE A 1 98 ? 7.797 9.721 7.840 1.00 91.12 98 ILE A O 1
ATOM 787 N N . TRP A 1 99 ? 8.321 10.389 9.915 1.00 93.44 99 TRP A N 1
ATOM 788 C CA . TRP A 1 99 ? 9.255 11.433 9.506 1.00 93.44 99 TRP A CA 1
ATOM 789 C C . TRP A 1 99 ? 10.439 10.872 8.708 1.00 93.44 99 TRP A C 1
ATOM 791 O O . TRP A 1 99 ? 10.758 11.367 7.631 1.00 93.44 99 TRP A O 1
ATOM 801 N N . GLN A 1 100 ? 11.070 9.796 9.183 1.00 90.19 100 GLN A N 1
ATOM 802 C CA . GLN A 1 100 ? 12.171 9.159 8.451 1.00 90.19 100 GLN A CA 1
ATOM 803 C C . GLN A 1 100 ? 11.728 8.634 7.079 1.00 90.19 100 GLN A C 1
ATOM 805 O O . GLN A 1 100 ? 12.457 8.779 6.096 1.00 90.19 100 GLN A O 1
ATOM 810 N N . LEU A 1 101 ? 10.533 8.043 6.989 1.00 89.19 101 LEU A N 1
ATOM 811 C CA . LEU A 1 101 ? 9.963 7.580 5.722 1.00 89.19 101 LEU A CA 1
ATOM 812 C C . LEU A 1 101 ? 9.668 8.743 4.764 1.00 89.19 101 LEU A C 1
ATOM 814 O O . LEU A 1 101 ? 9.938 8.629 3.566 1.00 89.19 101 LEU A O 1
ATOM 818 N N . SER A 1 102 ? 9.160 9.875 5.256 1.00 92.00 102 SER A N 1
ATOM 819 C CA . SER A 1 102 ? 8.866 11.045 4.418 1.00 92.00 102 SER A CA 1
ATOM 820 C C . SER A 1 102 ? 10.142 11.736 3.917 1.00 92.00 102 SER A C 1
ATOM 822 O O . SER A 1 102 ? 10.237 12.091 2.735 1.00 92.00 102 SER A O 1
ATOM 824 N N . GLU A 1 103 ? 11.170 11.839 4.763 1.00 93.56 103 GLU A N 1
ATOM 825 C CA . GLU A 1 103 ? 12.494 12.338 4.383 1.00 93.56 103 GLU A CA 1
ATOM 826 C C . GLU A 1 103 ? 13.121 11.453 3.296 1.00 93.56 103 GLU A C 1
ATOM 828 O O . GLU A 1 103 ? 13.630 11.942 2.283 1.00 93.56 103 GLU A O 1
ATOM 833 N N . ARG A 1 104 ? 13.011 10.131 3.453 1.00 88.56 104 ARG A N 1
ATOM 834 C CA . ARG A 1 104 ? 13.529 9.148 2.492 1.00 88.56 104 ARG A CA 1
ATOM 835 C C . ARG A 1 104 ? 12.767 9.155 1.184 1.00 88.56 104 ARG A C 1
ATOM 837 O O . ARG A 1 104 ? 13.392 9.142 0.131 1.00 88.56 104 ARG A O 1
ATOM 844 N N . THR A 1 105 ? 11.447 9.279 1.238 1.00 92.00 105 THR A N 1
ATOM 845 C CA . THR A 1 105 ? 10.606 9.490 0.055 1.00 92.00 105 THR A CA 1
ATOM 846 C C . THR A 1 105 ? 11.055 10.736 -0.710 1.00 92.00 105 THR A C 1
ATOM 848 O O . THR A 1 105 ? 11.199 10.700 -1.929 1.00 92.00 105 THR A O 1
ATOM 851 N N . SER A 1 106 ? 11.353 11.828 -0.004 1.00 93.06 106 SER A N 1
ATOM 852 C CA . SER A 1 106 ? 11.856 13.063 -0.616 1.00 93.06 106 SER A CA 1
ATOM 853 C C . SER A 1 106 ? 13.256 12.894 -1.219 1.00 93.06 106 SER A C 1
ATOM 855 O O . SER A 1 106 ? 13.545 13.462 -2.269 1.00 93.06 106 SER A O 1
ATOM 857 N N . ALA A 1 107 ? 14.131 12.108 -0.584 1.00 91.44 107 ALA A N 1
ATOM 858 C CA . ALA A 1 107 ? 15.452 11.781 -1.123 1.00 91.44 107 ALA A CA 1
ATOM 859 C C . ALA A 1 107 ? 15.363 10.909 -2.387 1.00 91.44 107 ALA A C 1
ATOM 861 O O . ALA A 1 107 ? 16.008 11.216 -3.383 1.00 91.44 107 ALA A O 1
ATOM 862 N N . LEU A 1 108 ? 14.516 9.876 -2.374 1.00 89.75 108 LEU A N 1
ATOM 863 C CA . LEU A 1 108 ? 14.272 9.004 -3.525 1.00 89.75 108 LEU A CA 1
ATOM 864 C C . LEU A 1 108 ? 13.655 9.774 -4.701 1.00 89.75 108 LEU A C 1
ATOM 866 O O . LEU A 1 108 ? 14.049 9.558 -5.843 1.00 89.75 108 LEU A O 1
ATOM 870 N N . LYS A 1 109 ? 12.724 10.703 -4.435 1.00 93.38 109 LYS A N 1
ATOM 871 C CA . LYS A 1 109 ? 12.152 11.584 -5.467 1.00 93.38 109 LYS A CA 1
ATOM 872 C C . LYS A 1 109 ? 13.222 12.456 -6.122 1.00 93.38 109 LYS A C 1
ATOM 874 O O . LYS A 1 109 ? 13.218 12.567 -7.340 1.00 93.38 109 LYS A O 1
ATOM 879 N N . ARG A 1 110 ? 14.135 13.040 -5.336 1.00 92.50 110 ARG A N 1
ATOM 880 C CA . ARG A 1 110 ? 15.259 13.831 -5.869 1.00 92.50 110 ARG A CA 1
ATOM 881 C C . ARG A 1 110 ? 16.172 12.983 -6.750 1.00 92.50 110 ARG A C 1
ATOM 883 O O . ARG A 1 110 ? 16.330 13.316 -7.913 1.00 92.50 110 ARG A O 1
ATOM 890 N N . ALA A 1 111 ? 16.621 11.829 -6.252 1.00 90.25 111 ALA A N 1
ATOM 891 C CA . ALA A 1 111 ? 17.452 10.909 -7.031 1.00 90.25 111 ALA A CA 1
ATOM 892 C C . ALA A 1 111 ? 16.782 10.479 -8.350 1.00 90.25 111 ALA A C 1
ATOM 894 O O . ALA A 1 111 ? 17.432 10.380 -9.386 1.00 90.25 111 ALA A O 1
ATOM 895 N N . LEU A 1 112 ? 15.463 10.252 -8.338 1.00 92.12 112 LEU A N 1
ATOM 896 C CA . LEU A 1 112 ? 14.717 9.922 -9.551 1.00 92.12 112 LEU A CA 1
ATOM 897 C C . LEU A 1 112 ? 14.674 11.085 -10.558 1.00 92.12 112 LEU A C 1
ATOM 899 O O . LEU A 1 112 ? 14.738 10.829 -11.760 1.00 92.12 112 LEU A O 1
ATOM 903 N N . MET A 1 113 ? 14.548 12.331 -10.086 1.00 92.00 113 MET A N 1
ATOM 904 C CA . MET A 1 113 ? 14.578 13.520 -10.947 1.00 92.00 113 MET A CA 1
ATOM 905 C C . MET A 1 113 ? 15.969 13.730 -11.551 1.00 92.00 113 MET A C 1
ATOM 907 O O . MET A 1 113 ? 16.066 13.884 -12.766 1.00 92.00 113 MET A O 1
ATOM 911 N N . ASP A 1 114 ? 17.029 13.612 -10.747 1.00 90.50 114 ASP A N 1
ATOM 912 C CA . ASP A 1 114 ? 18.418 13.769 -11.201 1.00 90.50 114 ASP A CA 1
ATOM 913 C C . ASP A 1 114 ? 18.750 12.771 -12.333 1.00 90.50 114 ASP A C 1
ATOM 915 O O . ASP A 1 114 ? 19.261 13.144 -13.390 1.00 90.50 114 ASP A O 1
ATOM 919 N N . LEU A 1 115 ? 18.344 11.501 -12.181 1.00 89.12 115 LEU A N 1
ATOM 920 C CA . LEU A 1 115 ? 18.510 10.476 -13.223 1.00 89.12 115 LEU A CA 1
ATOM 921 C C . LEU A 1 115 ? 17.683 10.745 -14.494 1.00 89.12 115 LEU A C 1
ATOM 923 O O . LEU A 1 115 ? 18.054 10.299 -15.587 1.00 89.12 115 LEU A O 1
ATOM 927 N N . SER A 1 116 ? 16.551 11.442 -14.366 1.00 90.25 116 SER A N 1
ATOM 928 C CA . SER A 1 116 ? 15.697 11.800 -15.501 1.00 90.25 116 SER A CA 1
ATOM 929 C C . SER A 1 116 ? 16.311 12.933 -16.329 1.00 90.25 116 SER A C 1
ATOM 931 O O . SER A 1 116 ? 16.294 12.860 -17.557 1.00 90.25 116 SER A O 1
ATOM 933 N N . GLU A 1 117 ? 16.899 13.944 -15.683 1.00 90.62 117 GLU A N 1
ATOM 934 C CA . GLU A 1 117 ? 17.513 15.106 -16.348 1.00 90.62 117 GLU A CA 1
ATOM 935 C C . GLU A 1 117 ? 18.782 14.738 -17.144 1.00 90.62 117 GLU A C 1
ATOM 937 O O . GLU A 1 117 ? 19.019 15.256 -18.245 1.00 90.62 117 GLU A O 1
ATOM 942 N N . GLU A 1 118 ? 19.575 13.779 -16.650 1.00 84.31 118 GLU A N 1
ATOM 943 C CA . GLU A 1 118 ? 20.754 13.265 -17.365 1.00 84.31 118 GLU A CA 1
ATOM 944 C C . GLU A 1 118 ? 20.399 12.637 -18.723 1.00 84.31 118 GLU A C 1
ATOM 946 O O . GLU A 1 118 ? 21.168 12.738 -19.686 1.00 84.31 118 GLU A O 1
ATOM 951 N N . SER A 1 119 ? 19.220 12.015 -18.815 1.00 80.75 119 SER A N 1
ATOM 952 C CA . SER A 1 119 ? 18.765 11.319 -20.024 1.00 80.75 119 SER A CA 1
ATOM 953 C C . SER A 1 119 ? 18.405 12.291 -21.157 1.00 80.75 119 SER A C 1
ATOM 955 O O . SER A 1 119 ? 18.607 11.979 -22.333 1.00 80.75 119 SER A O 1
ATOM 957 N N . GLU A 1 120 ? 17.909 13.486 -20.826 1.00 82.06 120 GLU A N 1
ATOM 958 C CA . GLU A 1 120 ? 17.532 14.513 -21.808 1.00 82.06 120 GLU A CA 1
ATOM 959 C C . GLU A 1 120 ? 18.756 15.277 -22.337 1.00 82.06 120 GLU A C 1
ATOM 961 O O . GLU A 1 120 ? 18.850 15.590 -23.530 1.00 82.06 120 GLU A O 1
ATOM 966 N N . SER A 1 121 ? 19.752 15.504 -21.477 1.00 78.56 121 SER A N 1
ATOM 967 C CA . SER A 1 121 ? 20.968 16.246 -21.828 1.00 78.56 121 SER A CA 1
ATOM 968 C C . SER A 1 121 ? 21.831 15.528 -22.878 1.00 78.56 121 SER A C 1
ATOM 970 O O . SER A 1 121 ? 22.417 16.176 -23.747 1.00 78.56 121 SER A O 1
ATOM 972 N N . GLN A 1 122 ? 21.878 14.190 -22.876 1.00 67.44 122 GLN A N 1
ATOM 973 C CA . GLN A 1 122 ? 22.692 13.426 -23.836 1.00 67.44 122 GLN A CA 1
ATOM 974 C C . GLN A 1 122 ? 22.093 13.362 -25.254 1.00 67.44 122 GLN A C 1
ATOM 976 O O . GLN A 1 122 ? 22.841 13.250 -26.232 1.00 67.44 122 GLN A O 1
ATOM 981 N N . GLN A 1 123 ? 20.770 13.500 -25.407 1.00 63.34 123 GLN A N 1
ATOM 982 C CA . GLN A 1 123 ? 20.125 13.488 -26.729 1.00 63.34 123 GLN A CA 1
ATOM 983 C C . GLN A 1 123 ? 20.393 14.763 -27.542 1.00 63.34 123 GLN A C 1
ATOM 985 O O . GLN A 1 123 ? 20.419 14.712 -28.771 1.00 63.34 123 GLN A O 1
ATOM 990 N N . THR A 1 124 ? 20.658 15.896 -26.886 1.00 68.75 124 THR A N 1
ATOM 991 C CA . THR A 1 124 ? 20.879 17.179 -27.579 1.00 68.75 124 THR A CA 1
ATOM 992 C C . THR A 1 124 ? 22.300 17.352 -28.135 1.00 68.75 124 THR A C 1
ATOM 994 O O . THR A 1 124 ? 22.501 18.134 -29.063 1.00 68.75 124 THR A O 1
ATOM 997 N N . SER A 1 125 ? 23.282 16.585 -27.644 1.00 62.03 125 SER A N 1
ATOM 998 C CA . SER A 1 125 ? 24.699 16.711 -28.037 1.00 62.03 125 SER A CA 1
ATOM 999 C C . SER A 1 125 ? 25.078 15.892 -29.287 1.00 62.03 125 SER A C 1
ATOM 1001 O O . SER A 1 125 ? 25.961 16.280 -30.050 1.00 62.03 125 SER A O 1
ATOM 1003 N N . THR A 1 126 ? 24.361 14.803 -29.587 1.00 62.66 126 THR A N 1
ATOM 1004 C CA . THR A 1 126 ? 24.687 13.908 -30.726 1.00 62.66 126 THR A CA 1
ATOM 1005 C C . THR A 1 126 ? 24.023 14.340 -32.053 1.00 62.66 126 THR A C 1
ATOM 1007 O O . THR A 1 126 ? 24.149 13.676 -33.079 1.00 62.66 126 THR A O 1
ATOM 1010 N N . GLY A 1 127 ? 23.330 15.486 -32.072 1.00 50.84 127 GLY A N 1
ATOM 1011 C CA . GLY A 1 127 ? 22.457 15.921 -33.173 1.00 50.84 127 GLY A CA 1
ATOM 1012 C C . GLY A 1 127 ? 22.986 17.005 -34.123 1.00 50.84 127 GLY A C 1
ATOM 1013 O O . GLY A 1 127 ? 22.183 17.586 -34.847 1.00 50.84 127 GLY A O 1
ATOM 1014 N N . MET A 1 128 ? 24.288 17.320 -34.160 1.00 50.50 128 MET A N 1
ATOM 1015 C CA . MET A 1 128 ? 24.841 18.309 -35.107 1.00 50.50 128 MET A CA 1
ATOM 1016 C C . MET A 1 128 ? 25.719 17.678 -36.195 1.00 50.50 128 MET A C 1
ATOM 1018 O O . MET A 1 128 ? 26.920 17.912 -36.257 1.00 50.50 128 MET A O 1
ATOM 1022 N N . SER A 1 129 ? 25.107 16.915 -37.103 1.00 54.19 129 SER A N 1
ATOM 1023 C CA . SER A 1 129 ? 25.556 16.834 -38.502 1.00 54.19 129 SER A CA 1
ATOM 1024 C C . SER A 1 129 ? 24.484 16.164 -39.365 1.00 54.19 129 SER A C 1
ATOM 1026 O O . SER A 1 129 ? 24.384 14.943 -39.373 1.00 54.19 129 SER A O 1
ATOM 1028 N N . VAL A 1 130 ? 23.660 16.963 -40.058 1.00 49.41 130 VAL A N 1
ATOM 1029 C CA . VAL A 1 130 ? 23.270 16.837 -41.484 1.00 49.41 130 VAL A CA 1
ATOM 1030 C C . VAL A 1 130 ? 22.186 17.885 -41.819 1.00 49.41 130 VAL A C 1
ATOM 1032 O O . VAL A 1 130 ? 21.325 18.227 -41.018 1.00 49.41 130 VAL A O 1
ATOM 1035 N N . ARG A 1 131 ? 22.331 18.449 -43.022 1.00 45.56 131 ARG A N 1
ATOM 1036 C CA . ARG A 1 131 ? 21.738 19.656 -43.627 1.00 45.56 131 ARG A CA 1
ATOM 1037 C C . ARG A 1 131 ? 20.211 19.682 -43.847 1.00 45.56 131 ARG A C 1
ATOM 1039 O O . ARG A 1 131 ? 19.626 18.697 -44.267 1.00 45.56 131 ARG A O 1
ATOM 1046 N N . ASN A 1 132 ? 19.681 20.913 -43.762 1.00 44.53 132 ASN A N 1
ATOM 1047 C CA . ASN A 1 132 ? 18.680 21.611 -44.600 1.00 44.53 132 ASN A CA 1
ATOM 1048 C C . ASN A 1 132 ? 17.572 20.814 -45.324 1.00 44.53 132 ASN A C 1
ATOM 1050 O O . ASN A 1 132 ? 17.841 20.148 -46.318 1.00 44.53 132 ASN A O 1
ATOM 1054 N N . SER A 1 133 ? 16.306 21.149 -45.046 1.00 40.50 133 SER A N 1
ATOM 1055 C CA . SER A 1 133 ? 15.453 21.915 -45.983 1.00 40.50 133 SER A CA 1
ATOM 1056 C C . SER A 1 133 ? 14.105 22.290 -45.348 1.00 40.50 133 SER A C 1
ATOM 1058 O O . SER A 1 133 ? 13.577 21.602 -44.483 1.00 40.50 133 SER A O 1
ATOM 1060 N N . SER A 1 134 ? 13.611 23.457 -45.745 1.00 49.97 134 SER A N 1
ATOM 1061 C CA . SER A 1 134 ? 12.477 24.199 -45.201 1.00 49.97 134 SER A CA 1
ATOM 1062 C C . SER A 1 134 ? 11.114 23.593 -45.541 1.00 49.97 134 SER A C 1
ATOM 1064 O O . SER A 1 134 ? 10.874 23.349 -46.716 1.00 4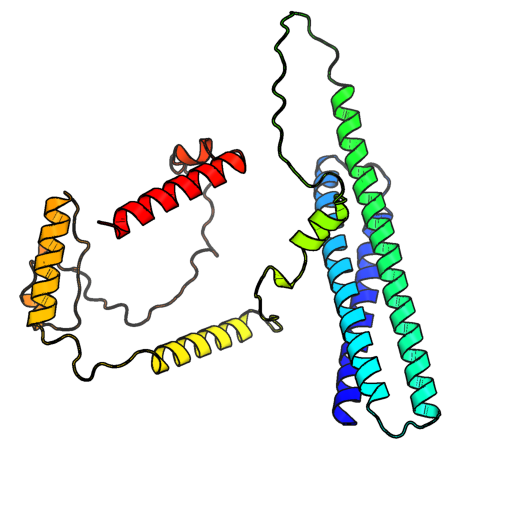9.97 134 SER A O 1
ATOM 1066 N N . GLN A 1 135 ? 10.180 23.534 -44.581 1.00 42.81 135 GLN A N 1
ATOM 1067 C CA . GLN A 1 135 ? 8.745 23.807 -44.798 1.00 42.81 135 GLN A CA 1
ATOM 1068 C C . GLN A 1 135 ? 8.062 24.264 -43.489 1.00 42.81 135 GLN A C 1
ATOM 1070 O O . GLN A 1 135 ? 8.368 23.714 -42.432 1.00 42.81 135 GLN A O 1
ATOM 1075 N N . PRO A 1 136 ? 7.133 25.241 -43.534 1.00 52.25 136 PRO A N 1
ATOM 1076 C CA . PRO A 1 136 ? 6.308 25.630 -42.395 1.00 52.25 136 PRO A CA 1
ATOM 1077 C C . PRO A 1 136 ? 4.936 24.944 -42.469 1.00 52.25 136 PRO A C 1
ATOM 1079 O O . PRO A 1 136 ? 4.287 24.971 -43.515 1.00 52.25 136 PRO A O 1
ATOM 1082 N N . LEU A 1 137 ? 4.457 24.378 -41.360 1.00 32.94 137 LEU A N 1
ATOM 1083 C CA . LEU A 1 137 ? 3.063 23.954 -41.232 1.00 32.94 137 LEU A CA 1
ATOM 1084 C C . LEU A 1 137 ? 2.456 24.446 -39.921 1.00 32.94 137 LEU A C 1
ATOM 1086 O O . LEU A 1 137 ? 3.057 24.408 -38.849 1.00 32.94 137 LEU A O 1
ATOM 1090 N N . SER A 1 138 ? 1.257 24.972 -40.099 1.00 36.31 138 SER A N 1
ATOM 1091 C CA . SER A 1 138 ? 0.486 25.819 -39.213 1.00 36.31 138 SER A CA 1
ATOM 1092 C C . SER A 1 138 ? -0.235 25.047 -38.107 1.00 36.31 138 SER A C 1
ATOM 1094 O O . SER A 1 138 ? -0.720 23.940 -38.314 1.00 36.31 138 SER A O 1
ATOM 1096 N N . SER A 1 139 ? -0.349 25.716 -36.959 1.00 42.75 139 SER A N 1
ATOM 1097 C CA . SER A 1 139 ? -1.429 25.691 -35.959 1.00 42.75 139 SER A CA 1
ATOM 1098 C C . SER A 1 139 ? -2.518 24.607 -36.047 1.00 42.75 139 SER A C 1
ATOM 1100 O O . SER A 1 139 ? -3.343 24.620 -36.961 1.00 42.75 139 SER A O 1
ATOM 1102 N N . LEU A 1 140 ? -2.676 23.853 -34.956 1.00 32.38 140 LEU A N 1
ATOM 1103 C CA . LEU A 1 140 ? -3.965 23.310 -34.517 1.00 32.38 140 LEU A CA 1
ATOM 1104 C C . LEU A 1 140 ? -4.089 23.481 -32.997 1.00 32.38 140 LEU A C 1
ATOM 1106 O O . LEU A 1 140 ? -3.644 22.650 -32.210 1.00 32.38 140 LEU A O 1
ATOM 1110 N N . SER A 1 141 ? -4.704 24.594 -32.592 1.00 42.94 141 SER A N 1
ATOM 1111 C CA . SER A 1 141 ? -5.198 24.797 -31.230 1.00 42.94 141 SER A CA 1
ATOM 1112 C C . SER A 1 141 ? -6.452 23.950 -31.030 1.00 42.94 141 SER A C 1
ATOM 1114 O O . SER A 1 141 ? -7.529 24.313 -31.503 1.00 42.94 141 SER A O 1
ATOM 1116 N N . VAL A 1 142 ? -6.329 22.837 -30.308 1.00 35.69 142 VAL A N 1
ATOM 1117 C CA . VAL A 1 142 ? -7.483 22.108 -29.771 1.00 35.69 142 VAL A CA 1
ATOM 1118 C C . VAL A 1 142 ? -7.746 22.629 -28.365 1.00 35.69 142 VAL A C 1
ATOM 1120 O O . VAL A 1 142 ? -7.036 22.303 -27.417 1.00 35.69 142 VAL A O 1
ATOM 1123 N N . ARG A 1 143 ? -8.785 23.461 -28.249 1.00 42.78 143 ARG A N 1
ATOM 1124 C CA . ARG A 1 143 ? -9.431 23.779 -26.975 1.00 42.78 143 ARG A CA 1
ATOM 1125 C C . ARG A 1 143 ? -9.972 22.486 -26.364 1.00 42.78 143 ARG A C 1
ATOM 1127 O O . ARG A 1 143 ? -10.772 21.794 -26.990 1.00 42.78 143 ARG A O 1
ATOM 1134 N N . ARG A 1 144 ? -9.564 22.192 -25.134 1.00 39.28 144 ARG A N 1
ATOM 1135 C CA . ARG A 1 144 ? -10.372 21.435 -24.178 1.00 39.28 144 ARG A CA 1
ATOM 1136 C C . ARG A 1 144 ? -10.546 22.342 -22.977 1.00 39.28 144 ARG A C 1
ATOM 1138 O O . ARG A 1 144 ? -9.549 22.807 -22.432 1.00 39.28 144 ARG A O 1
ATOM 1145 N N . ASP A 1 145 ? -11.794 22.597 -22.616 1.00 41.44 145 ASP A N 1
ATOM 1146 C CA . ASP A 1 145 ? -12.164 23.208 -21.347 1.00 41.44 145 ASP A CA 1
ATOM 1147 C C . ASP A 1 145 ? -11.802 22.208 -20.238 1.00 41.44 145 ASP A C 1
ATOM 1149 O O . ASP A 1 145 ? -12.594 21.363 -19.831 1.00 41.44 145 ASP A O 1
ATOM 1153 N N . ILE A 1 146 ? -10.531 22.219 -19.849 1.00 50.72 146 ILE A N 1
ATOM 1154 C CA . ILE A 1 146 ? -10.059 21.705 -18.570 1.00 50.72 146 ILE A CA 1
ATOM 1155 C C . ILE A 1 146 ? -10.101 22.928 -17.670 1.00 50.72 146 ILE A C 1
ATOM 1157 O O . ILE A 1 146 ? -9.540 23.957 -18.050 1.00 50.72 146 ILE A O 1
ATOM 1161 N N . ASP A 1 147 ? -10.797 22.837 -16.535 1.00 50.28 147 ASP A N 1
ATOM 1162 C CA . ASP A 1 147 ? -10.775 23.873 -15.504 1.00 50.28 147 ASP A CA 1
ATOM 1163 C C . ASP A 1 147 ? -9.324 24.302 -15.279 1.00 50.28 147 ASP A C 1
ATOM 1165 O O . ASP A 1 147 ? -8.518 23.562 -14.715 1.00 50.28 147 ASP A O 1
ATOM 1169 N N . ALA A 1 148 ? -8.981 25.494 -15.771 1.00 49.38 148 ALA A N 1
ATOM 1170 C CA . ALA A 1 148 ? -7.613 26.006 -15.859 1.00 49.38 148 ALA A CA 1
ATOM 1171 C C . ALA A 1 148 ? -7.023 26.379 -14.488 1.00 49.38 148 ALA A C 1
ATOM 1173 O O . ALA A 1 148 ? -6.083 27.164 -14.402 1.00 49.38 148 ALA A O 1
ATOM 1174 N N . ASN A 1 149 ? -7.607 25.846 -13.418 1.00 52.00 149 ASN A N 1
ATOM 1175 C CA . ASN A 1 149 ? -7.242 26.129 -12.046 1.00 52.00 149 ASN A CA 1
ATOM 1176 C C . ASN A 1 149 ? -7.083 24.866 -11.192 1.00 52.00 149 ASN A C 1
ATOM 1178 O O . ASN A 1 149 ? -6.699 24.994 -10.035 1.00 52.00 149 ASN A O 1
ATOM 1182 N N . ALA A 1 150 ? -7.355 23.671 -11.736 1.00 55.31 150 ALA A N 1
ATOM 1183 C CA . ALA A 1 150 ? -6.991 22.437 -11.055 1.00 55.31 150 ALA A CA 1
ATOM 1184 C C . ALA A 1 150 ? -5.489 22.218 -11.239 1.00 55.31 150 ALA A C 1
ATOM 1186 O O . ALA A 1 150 ? -5.004 22.064 -12.366 1.00 55.31 150 ALA A O 1
ATOM 1187 N N . THR A 1 151 ? -4.741 22.252 -10.140 1.00 70.56 151 THR A N 1
ATOM 1188 C CA . THR A 1 151 ? -3.307 21.955 -10.198 1.00 70.56 151 THR A CA 1
ATOM 1189 C C . THR A 1 151 ? -3.117 20.503 -10.630 1.00 70.56 151 THR A C 1
ATOM 1191 O O . THR A 1 151 ? -3.939 19.641 -10.323 1.00 70.56 151 THR A O 1
ATOM 1194 N N . GLU A 1 152 ? -2.041 20.205 -11.357 1.00 64.94 152 GLU A N 1
ATOM 1195 C CA . GLU A 1 152 ? -1.728 18.835 -11.783 1.00 64.94 152 GLU A CA 1
ATOM 1196 C C . GLU A 1 152 ? -1.754 17.855 -10.591 1.00 64.94 152 GLU A C 1
ATOM 1198 O O . GLU A 1 152 ? -2.241 16.733 -10.709 1.00 64.94 152 GLU A O 1
ATOM 1203 N N . THR A 1 153 ? -1.364 18.337 -9.411 1.00 63.66 153 THR A N 1
ATOM 1204 C CA . THR A 1 153 ? -1.473 17.660 -8.116 1.00 63.66 153 THR A CA 1
ATOM 1205 C C . THR A 1 153 ? -2.899 17.208 -7.773 1.00 63.66 153 THR A C 1
ATOM 1207 O O . THR A 1 153 ? -3.079 16.063 -7.382 1.00 63.66 153 THR A O 1
ATOM 1210 N N . GLU A 1 154 ? -3.925 18.041 -7.974 1.00 73.88 154 GLU A N 1
ATOM 1211 C CA . GLU A 1 154 ? -5.333 17.689 -7.697 1.00 73.88 154 GLU A CA 1
ATOM 1212 C C . GLU A 1 154 ? -5.894 16.682 -8.709 1.00 73.88 154 GLU A C 1
ATOM 1214 O O . GLU A 1 154 ? -6.738 15.845 -8.381 1.00 73.88 154 GLU A O 1
ATOM 1219 N N . LEU A 1 155 ? -5.410 16.745 -9.952 1.00 70.62 155 LEU A N 1
ATOM 1220 C CA . LEU A 1 155 ? -5.739 15.779 -11.000 1.00 70.62 155 LEU A CA 1
ATOM 1221 C C . LEU A 1 155 ? -5.183 14.391 -10.668 1.00 70.62 155 LEU A C 1
ATOM 1223 O O . LEU A 1 155 ? -5.880 13.391 -10.859 1.00 70.62 155 LEU A O 1
ATOM 1227 N N . TRP A 1 156 ? -3.962 14.334 -10.133 1.00 66.25 156 TRP A N 1
ATOM 1228 C CA . TRP A 1 156 ? -3.357 13.091 -9.668 1.00 66.25 156 TRP A CA 1
ATOM 1229 C C . TRP A 1 156 ? -3.982 12.597 -8.356 1.00 66.25 156 TRP A C 1
ATOM 1231 O O . TRP A 1 156 ? -4.343 11.425 -8.293 1.00 66.25 156 TRP A O 1
ATOM 1241 N N . ASP A 1 157 ? -4.243 13.461 -7.373 1.00 62.28 157 ASP A N 1
ATOM 1242 C CA . ASP A 1 157 ? -4.906 13.080 -6.113 1.00 62.28 157 ASP A CA 1
ATOM 1243 C C . ASP A 1 157 ? -6.305 12.491 -6.340 1.00 62.28 157 ASP A C 1
ATOM 1245 O O . ASP A 1 157 ? -6.698 11.526 -5.686 1.00 62.28 157 ASP A O 1
ATOM 1249 N N . ARG A 1 158 ? -7.056 13.013 -7.316 1.00 62.78 158 ARG A N 1
ATOM 1250 C CA . ARG A 1 158 ? -8.374 12.475 -7.684 1.00 62.78 158 ARG A CA 1
ATOM 1251 C C . ARG A 1 158 ? -8.296 11.166 -8.475 1.00 62.78 158 ARG A C 1
ATOM 1253 O O . ARG A 1 158 ? -9.207 10.351 -8.381 1.00 62.78 158 ARG A O 1
ATOM 1260 N N . TYR A 1 159 ? -7.246 10.963 -9.272 1.00 55.72 159 TYR A N 1
ATOM 1261 C CA . TYR A 1 159 ? -7.028 9.708 -10.003 1.00 55.72 159 TYR A CA 1
ATOM 1262 C C . TYR A 1 159 ? -6.563 8.574 -9.071 1.00 55.72 159 TYR A C 1
ATOM 1264 O O . TYR A 1 159 ? -6.834 7.408 -9.346 1.00 55.72 159 TYR A O 1
ATOM 1272 N N . TRP A 1 160 ? -5.903 8.925 -7.964 1.00 55.09 160 TRP A N 1
ATOM 1273 C CA . TRP A 1 160 ? -5.352 7.998 -6.971 1.00 55.09 160 TRP A CA 1
ATOM 1274 C C . TRP A 1 160 ? -6.192 7.875 -5.690 1.00 55.09 160 TRP A C 1
ATOM 1276 O O . TRP A 1 160 ? -5.809 7.133 -4.784 1.00 55.09 160 TRP A O 1
ATOM 1286 N N . SER A 1 161 ? -7.335 8.564 -5.581 1.00 55.41 161 SER A N 1
ATOM 1287 C CA . SER A 1 161 ? -8.180 8.442 -4.395 1.00 55.41 161 SER A CA 1
ATOM 1288 C C . SER A 1 161 ? -8.809 7.036 -4.311 1.00 55.41 161 SER A C 1
ATOM 1290 O O . SER A 1 161 ? -9.332 6.516 -5.303 1.00 55.41 161 SER A O 1
ATOM 1292 N N . PRO A 1 162 ? -8.794 6.401 -3.124 1.00 50.62 162 PRO A N 1
ATOM 1293 C CA . PRO A 1 162 ? -9.187 4.999 -2.941 1.00 50.62 162 PRO A CA 1
ATOM 1294 C C . PRO A 1 162 ? -10.682 4.734 -3.179 1.00 50.62 162 PRO A C 1
ATOM 1296 O O . PRO A 1 162 ? -11.112 3.587 -3.220 1.00 50.62 162 PRO A O 1
ATOM 1299 N N . GLU A 1 163 ? -11.484 5.782 -3.367 1.00 44.94 163 GLU A N 1
ATOM 1300 C CA . GLU A 1 163 ? -12.904 5.686 -3.719 1.00 44.94 163 GLU A CA 1
ATOM 1301 C C . GLU A 1 163 ? -13.120 5.275 -5.191 1.00 44.94 163 GLU A C 1
ATOM 1303 O O . GLU A 1 163 ? -14.210 4.837 -5.551 1.00 44.94 163 GLU A O 1
ATOM 1308 N N . SER A 1 164 ? -12.090 5.387 -6.042 1.00 41.25 164 SER A N 1
ATOM 1309 C CA . SER A 1 164 ? -12.166 5.101 -7.486 1.00 41.25 164 SER A CA 1
ATOM 1310 C C . SER A 1 164 ? -12.074 3.607 -7.833 1.00 41.25 164 SER A C 1
ATOM 1312 O O . SER A 1 164 ? -12.524 3.179 -8.897 1.00 41.25 164 SER A O 1
ATOM 1314 N N . THR A 1 165 ? -11.551 2.773 -6.934 1.00 47.12 165 THR A N 1
ATOM 1315 C CA . THR A 1 165 ? -11.459 1.325 -7.152 1.00 47.12 165 THR A CA 1
ATOM 1316 C C . THR A 1 165 ? -12.033 0.587 -5.955 1.00 47.12 165 THR A C 1
ATOM 1318 O O . THR A 1 165 ? -11.404 0.492 -4.906 1.00 47.12 165 THR A O 1
ATOM 1321 N N . GLY A 1 166 ? -13.245 0.054 -6.118 1.00 47.94 166 GLY A N 1
ATOM 1322 C CA . GLY A 1 166 ? -13.854 -0.874 -5.171 1.00 47.94 166 GLY A CA 1
ATOM 1323 C C . GLY A 1 166 ? -13.015 -2.143 -5.042 1.00 47.94 166 GLY A C 1
ATOM 1324 O O . GLY A 1 166 ? -13.233 -3.108 -5.767 1.00 47.94 166 GLY A O 1
ATOM 1325 N N . THR A 1 167 ? -12.050 -2.137 -4.130 1.00 45.00 167 THR A N 1
ATOM 1326 C CA . THR A 1 167 ? -11.207 -3.294 -3.829 1.00 45.00 167 THR A CA 1
ATOM 1327 C C . THR A 1 167 ? -11.174 -3.516 -2.326 1.00 45.00 167 THR A C 1
ATOM 1329 O O . THR A 1 167 ? -10.577 -2.741 -1.579 1.00 45.00 167 THR A O 1
ATOM 1332 N N . GLU A 1 168 ? -11.851 -4.581 -1.895 1.00 48.34 168 GLU A N 1
ATOM 1333 C CA . GLU A 1 168 ? -11.718 -5.157 -0.560 1.00 48.34 168 GLU A CA 1
ATOM 1334 C C . GLU A 1 168 ? -10.248 -5.552 -0.312 1.00 48.34 168 GLU A C 1
ATOM 1336 O O . GLU A 1 168 ? -9.591 -6.156 -1.160 1.00 48.34 168 GLU A O 1
ATOM 1341 N N . GLU A 1 169 ? -9.718 -5.142 0.841 1.00 46.81 169 GLU A N 1
ATOM 1342 C CA . GLU A 1 169 ? -8.300 -5.219 1.219 1.00 46.81 169 GLU A CA 1
ATOM 1343 C C . GLU A 1 169 ? -7.886 -6.692 1.472 1.00 46.81 169 GLU A C 1
ATOM 1345 O O . GLU A 1 169 ? -8.414 -7.359 2.361 1.00 46.81 169 GLU A O 1
ATOM 1350 N N . TYR A 1 170 ? -6.952 -7.190 0.654 1.00 49.25 170 TYR A N 1
ATOM 1351 C CA . TYR A 1 170 ? -6.442 -8.571 0.550 1.00 49.25 170 TYR A CA 1
ATOM 1352 C C . TYR A 1 170 ? -5.276 -8.790 1.545 1.00 49.25 170 TYR A C 1
ATOM 1354 O O . TYR A 1 170 ? -4.295 -8.046 1.481 1.00 49.25 170 TYR A O 1
ATOM 1362 N N . THR A 1 171 ? -5.332 -9.753 2.484 1.00 45.78 171 THR A N 1
ATOM 1363 C CA . THR A 1 171 ? -4.350 -9.825 3.600 1.00 45.78 171 THR A CA 1
ATOM 1364 C C . THR A 1 171 ? -3.930 -11.232 4.056 1.00 45.78 171 THR A C 1
ATOM 1366 O O . THR A 1 171 ? -4.015 -11.560 5.244 1.00 45.78 171 THR A O 1
ATOM 1369 N N . GLY A 1 172 ? -3.348 -12.035 3.167 1.00 53.28 172 GLY A N 1
ATOM 1370 C CA . GLY A 1 172 ? -2.788 -13.332 3.556 1.00 53.28 172 GLY A CA 1
ATOM 1371 C C . GLY A 1 172 ? -1.987 -14.039 2.460 1.00 53.28 172 GLY A C 1
ATOM 1372 O O . GLY A 1 172 ? -1.758 -13.493 1.380 1.00 53.28 172 GLY A O 1
ATOM 1373 N N . PRO A 1 173 ? -1.448 -15.242 2.749 1.00 58.03 173 PRO A N 1
ATOM 1374 C CA . PRO A 1 173 ? -0.580 -15.949 1.817 1.00 58.03 173 PRO A CA 1
ATOM 1375 C C . PRO A 1 173 ? -1.399 -16.328 0.584 1.00 58.03 173 PRO A C 1
ATOM 1377 O O . PRO A 1 173 ? -2.360 -17.093 0.710 1.00 58.03 173 PRO A O 1
ATOM 1380 N N . GLN A 1 174 ? -1.007 -15.807 -0.586 1.00 55.38 174 GLN A N 1
ATOM 1381 C CA . GLN A 1 174 ? -1.742 -15.916 -1.857 1.00 55.38 174 GLN A CA 1
ATOM 1382 C C . GLN A 1 174 ? -2.378 -17.294 -2.070 1.00 55.38 174 GLN A C 1
ATOM 1384 O O . GLN A 1 174 ? -3.543 -17.378 -2.428 1.00 55.38 174 GLN A O 1
ATOM 1389 N N . LYS A 1 175 ? -1.658 -18.383 -1.779 1.00 55.91 175 LYS A N 1
ATOM 1390 C CA . LYS A 1 175 ? -2.133 -19.757 -1.995 1.00 55.91 175 LYS A CA 1
ATOM 1391 C C . LYS A 1 175 ? -3.328 -20.156 -1.116 1.00 55.91 175 LYS A C 1
ATOM 1393 O O . LYS A 1 175 ? -4.266 -20.777 -1.600 1.00 55.91 175 LYS A O 1
ATOM 1398 N N . THR A 1 176 ? -3.296 -19.811 0.168 1.00 62.56 176 THR A N 1
ATOM 1399 C CA . THR A 1 176 ? -4.354 -20.152 1.136 1.00 62.56 176 THR A CA 1
ATOM 1400 C C . THR A 1 176 ? -5.586 -19.274 0.983 1.00 62.56 176 THR A C 1
ATOM 1402 O O . THR A 1 176 ? -6.701 -19.768 1.095 1.00 62.56 176 THR A O 1
ATOM 1405 N N . GLU A 1 177 ? -5.405 -17.990 0.689 1.00 62.66 177 GLU A N 1
ATOM 1406 C CA . GLU A 1 177 ? -6.538 -17.082 0.487 1.00 62.66 177 GLU A CA 1
ATOM 1407 C C . GLU A 1 177 ? -7.222 -17.317 -0.851 1.00 62.66 177 GLU A C 1
ATOM 1409 O O . GLU A 1 177 ? -8.443 -17.289 -0.929 1.00 62.66 177 GLU A O 1
ATOM 1414 N N . HIS A 1 178 ? -6.456 -17.639 -1.894 1.00 65.81 178 HIS A N 1
ATOM 1415 C CA . HIS A 1 178 ? -7.028 -18.009 -3.183 1.00 65.81 178 HIS A CA 1
ATOM 1416 C C . HIS A 1 178 ? -7.837 -19.304 -3.085 1.00 65.81 178 HIS A C 1
ATOM 1418 O O . HIS A 1 178 ? -8.905 -19.410 -3.679 1.00 65.81 178 HIS A O 1
ATOM 1424 N N . GLN A 1 179 ? -7.380 -20.261 -2.271 1.00 69.25 179 GLN A N 1
ATOM 1425 C CA . GLN A 1 179 ? -8.159 -21.456 -1.970 1.00 69.25 179 GLN A CA 1
ATOM 1426 C C . GLN A 1 179 ? -9.459 -21.113 -1.227 1.00 69.25 179 GLN A C 1
ATOM 1428 O O . GLN A 1 179 ? -10.513 -21.608 -1.610 1.00 69.25 179 GLN A O 1
ATOM 1433 N N . GLN A 1 180 ? -9.415 -20.216 -0.239 1.00 72.31 180 GLN A N 1
ATOM 1434 C CA . GLN A 1 180 ? -10.610 -19.769 0.488 1.00 72.31 180 GLN A CA 1
ATOM 1435 C C . GLN A 1 180 ? -11.590 -18.994 -0.400 1.00 72.31 180 GLN A C 1
ATOM 1437 O O . GLN A 1 180 ? -12.798 -19.181 -0.289 1.00 72.31 180 GLN A O 1
ATOM 1442 N N . ILE A 1 181 ? -11.091 -18.146 -1.302 1.00 73.12 181 ILE A N 1
ATOM 1443 C CA . ILE A 1 181 ? -11.916 -17.423 -2.275 1.00 73.12 181 ILE A CA 1
ATOM 1444 C C . ILE A 1 181 ? -12.543 -18.406 -3.256 1.00 73.12 181 ILE A C 1
ATOM 1446 O O . ILE A 1 181 ? -13.739 -18.321 -3.500 1.00 73.12 181 ILE A O 1
ATOM 1450 N N . ASN A 1 182 ? -11.778 -19.365 -3.777 1.00 69.50 182 ASN A N 1
ATOM 1451 C CA . ASN A 1 182 ? -12.306 -20.380 -4.682 1.00 69.50 182 ASN A CA 1
ATOM 1452 C C . ASN A 1 182 ? -13.372 -21.249 -3.991 1.00 69.50 182 ASN A C 1
ATOM 1454 O O . ASN A 1 182 ? -14.438 -21.485 -4.551 1.00 69.50 182 ASN A O 1
ATOM 1458 N N . GLU A 1 183 ? -13.133 -21.661 -2.744 1.00 77.50 183 GLU A N 1
ATOM 1459 C CA . GLU A 1 183 ? -14.115 -22.382 -1.927 1.00 77.50 183 GLU A CA 1
ATOM 1460 C C . GLU A 1 183 ? -15.378 -21.544 -1.696 1.00 77.50 183 GLU A C 1
ATOM 1462 O O . GLU A 1 183 ? -16.482 -22.051 -1.893 1.00 77.50 183 GLU A O 1
ATOM 1467 N N . LYS A 1 184 ? -15.230 -20.253 -1.377 1.00 80.50 184 LYS A N 1
ATOM 1468 C CA . LYS A 1 184 ? -16.350 -19.324 -1.184 1.00 80.50 184 LYS A CA 1
ATOM 1469 C C . LYS A 1 184 ? -17.138 -19.096 -2.473 1.00 80.50 184 LYS A C 1
ATOM 1471 O O . LYS A 1 184 ? -18.359 -19.160 -2.449 1.00 80.50 184 LYS A O 1
ATOM 1476 N N . VAL A 1 185 ? -16.462 -18.902 -3.605 1.00 78.56 185 VAL A N 1
ATOM 1477 C CA . VAL A 1 185 ? -17.089 -18.757 -4.929 1.00 78.56 185 VAL A CA 1
ATOM 1478 C C . VAL A 1 185 ? -17.848 -20.028 -5.302 1.00 78.56 185 VAL A C 1
ATOM 1480 O O . VAL A 1 185 ? -18.976 -19.944 -5.780 1.00 78.56 185 VAL A O 1
ATOM 1483 N N . ILE A 1 186 ? -17.278 -21.209 -5.045 1.00 75.25 186 ILE A N 1
ATOM 1484 C CA . ILE A 1 186 ? -17.961 -22.487 -5.275 1.00 75.25 186 ILE A CA 1
ATOM 1485 C C . ILE A 1 186 ? -19.168 -22.642 -4.344 1.00 75.25 186 ILE A C 1
ATOM 1487 O O . ILE A 1 186 ? -20.210 -23.138 -4.775 1.00 75.25 186 ILE A O 1
ATOM 1491 N N . GLU A 1 187 ? -19.055 -22.246 -3.078 1.00 79.81 187 GLU A N 1
ATOM 1492 C CA . GLU A 1 187 ? -20.159 -22.318 -2.121 1.00 79.81 187 GLU A CA 1
ATOM 1493 C C . GLU A 1 187 ? -21.295 -21.357 -2.497 1.00 79.81 187 GLU A C 1
ATOM 1495 O O . GLU A 1 187 ? -22.460 -21.762 -2.531 1.00 79.81 187 GLU A O 1
ATOM 1500 N N . ASP A 1 188 ? -20.959 -20.119 -2.857 1.00 76.81 188 ASP A N 1
ATOM 1501 C CA . ASP A 1 188 ? -21.906 -19.109 -3.317 1.00 76.81 188 ASP A CA 1
ATOM 1502 C C . ASP A 1 188 ? -22.560 -19.541 -4.628 1.00 76.81 188 ASP A C 1
ATOM 1504 O O . ASP A 1 188 ? -23.778 -19.440 -4.759 1.00 76.81 188 ASP A O 1
ATOM 1508 N N . PHE A 1 189 ? -21.803 -20.117 -5.566 1.00 72.19 189 PHE A N 1
ATOM 1509 C CA . PHE A 1 189 ? -22.346 -20.702 -6.790 1.00 72.19 189 PHE A CA 1
ATOM 1510 C C . PHE A 1 189 ? -23.338 -21.826 -6.474 1.00 72.19 189 PHE A C 1
ATOM 1512 O O . PHE A 1 189 ? -24.474 -21.791 -6.936 1.00 72.19 189 PHE A O 1
ATOM 1519 N N . LYS A 1 190 ? -22.977 -22.784 -5.613 1.00 72.25 190 LYS A N 1
ATOM 1520 C CA . LYS A 1 190 ? -23.885 -23.870 -5.197 1.00 72.25 190 LYS A CA 1
ATOM 1521 C C . LYS A 1 190 ? -25.149 -23.355 -4.501 1.00 72.25 190 LYS A C 1
ATOM 1523 O O . LYS A 1 190 ? -26.210 -23.946 -4.672 1.00 72.25 190 LYS A O 1
ATOM 1528 N N . LYS A 1 191 ? -25.054 -22.268 -3.729 1.00 74.88 191 LYS A N 1
ATOM 1529 C CA . LYS A 1 191 ? -26.203 -21.626 -3.064 1.00 74.88 191 LYS A CA 1
ATOM 1530 C C . LYS A 1 191 ? -27.078 -20.810 -4.017 1.00 74.88 191 LYS A C 1
ATOM 1532 O O . LYS A 1 191 ? -28.288 -20.740 -3.815 1.00 74.88 191 LYS A O 1
ATOM 1537 N N . THR A 1 192 ? -26.482 -20.151 -5.009 1.00 69.62 192 THR A N 1
ATOM 1538 C CA . THR A 1 192 ? -27.178 -19.222 -5.919 1.00 69.62 192 THR A CA 1
ATOM 1539 C C . THR A 1 192 ? -27.698 -19.888 -7.180 1.00 69.62 192 THR A C 1
ATOM 1541 O O . THR A 1 192 ? -28.657 -19.385 -7.775 1.00 69.62 192 THR A O 1
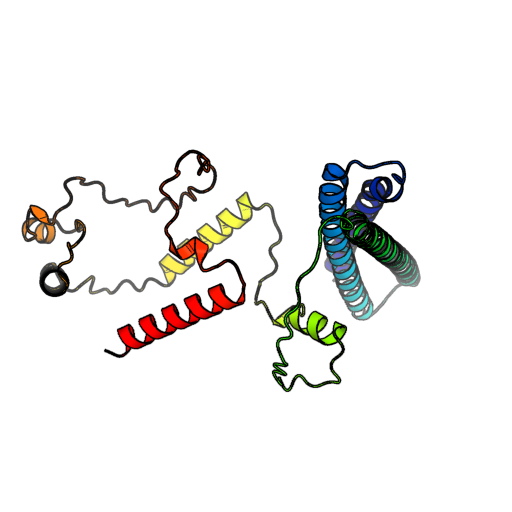ATOM 1544 N N . VAL A 1 193 ? -27.135 -21.036 -7.566 1.00 69.44 193 VAL A N 1
ATOM 1545 C CA . VAL A 1 193 ? -27.718 -21.905 -8.582 1.00 69.44 193 VAL A CA 1
ATOM 1546 C C . VAL A 1 193 ? -29.072 -22.373 -8.067 1.00 69.44 193 VAL A C 1
ATOM 1548 O O . VAL A 1 193 ? -29.204 -23.291 -7.259 1.00 69.44 193 VAL A O 1
ATOM 1551 N N . ARG A 1 194 ? -30.120 -21.705 -8.550 1.00 60.34 194 ARG A N 1
ATOM 1552 C CA . ARG A 1 194 ? -31.488 -22.179 -8.409 1.00 60.34 194 ARG A CA 1
ATOM 1553 C C . ARG A 1 194 ? -31.590 -23.458 -9.223 1.00 60.34 194 ARG A C 1
ATOM 1555 O O . ARG A 1 194 ? -31.701 -23.406 -10.448 1.00 60.34 194 ARG A O 1
ATOM 1562 N N . HIS A 1 195 ? -31.560 -24.596 -8.540 1.00 50.91 195 HIS A N 1
ATOM 1563 C CA . HIS A 1 195 ? -32.093 -25.824 -9.098 1.00 50.91 195 HIS A CA 1
ATOM 1564 C C . HIS A 1 195 ? -33.568 -25.565 -9.400 1.00 50.91 195 HIS A C 1
ATOM 1566 O O . HIS A 1 195 ? -34.400 -25.496 -8.499 1.00 50.91 195 HIS A O 1
ATOM 1572 N N . ARG A 1 196 ? -33.877 -25.336 -10.675 1.00 52.25 196 ARG A N 1
ATOM 1573 C CA . ARG A 1 196 ? -35.240 -25.485 -11.164 1.00 52.25 196 ARG A CA 1
ATOM 1574 C C . ARG A 1 196 ? -35.633 -26.938 -10.891 1.00 52.25 196 ARG A C 1
ATOM 1576 O O . ARG A 1 196 ? -34.917 -27.840 -11.323 1.00 52.25 196 ARG A O 1
ATOM 1583 N N . GLU A 1 197 ? -36.698 -27.166 -10.120 1.00 49.66 197 GLU A N 1
ATOM 1584 C CA . GLU A 1 197 ? -37.266 -28.517 -9.942 1.00 49.66 197 GLU A CA 1
ATOM 1585 C C . GLU A 1 197 ? -37.681 -29.104 -11.304 1.00 49.66 197 GLU A C 1
ATOM 1587 O O . GLU A 1 197 ? -37.628 -30.308 -11.539 1.00 49.66 197 GLU A O 1
ATOM 1592 N N . ASP A 1 198 ? -37.979 -28.211 -12.239 1.00 48.62 198 ASP A N 1
ATOM 1593 C CA . ASP A 1 198 ? -38.018 -28.368 -13.678 1.00 48.62 198 ASP A CA 1
ATOM 1594 C C . ASP A 1 198 ? -36.622 -28.153 -14.296 1.00 48.62 198 ASP A C 1
ATOM 1596 O O . ASP A 1 198 ? -36.366 -27.168 -14.993 1.00 48.62 198 ASP A O 1
ATOM 1600 N N . GLY A 1 199 ? -35.683 -29.082 -14.061 1.00 49.88 199 GLY A N 1
ATOM 1601 C CA . GLY A 1 199 ? -34.508 -29.206 -14.935 1.00 49.88 199 GLY A CA 1
ATOM 1602 C C . GLY A 1 199 ? -34.976 -29.146 -16.395 1.00 49.88 199 GLY A C 1
ATOM 1603 O O . GLY A 1 199 ? -36.034 -29.710 -16.668 1.00 49.88 199 GLY A O 1
ATOM 1604 N N . ALA A 1 200 ? -34.257 -28.401 -17.257 1.00 50.06 200 ALA A N 1
ATOM 1605 C CA . ALA A 1 200 ? -34.620 -28.075 -18.652 1.00 50.06 200 ALA A CA 1
ATOM 1606 C C . ALA A 1 200 ? -35.713 -29.009 -19.192 1.00 50.06 200 ALA A C 1
ATOM 1608 O O . ALA A 1 200 ? -35.452 -30.206 -19.292 1.00 50.06 200 ALA A O 1
ATOM 1609 N N . GLN A 1 201 ? -36.922 -28.486 -19.423 1.00 55.47 201 GLN A N 1
ATOM 1610 C CA . GLN A 1 201 ? -38.170 -29.231 -19.606 1.00 55.47 201 GLN A CA 1
ATOM 1611 C C . GLN A 1 201 ? -38.019 -30.370 -20.628 1.00 55.47 201 GLN A C 1
ATOM 1613 O O . GLN A 1 201 ? -38.312 -30.233 -21.811 1.00 55.47 201 GLN A O 1
ATOM 1618 N N . GLY A 1 202 ? -37.594 -31.537 -20.143 1.00 62.66 202 GLY A N 1
ATOM 1619 C CA . GLY A 1 202 ? -37.374 -32.746 -20.924 1.00 62.66 202 GLY A CA 1
ATOM 1620 C C . GLY A 1 202 ? -36.293 -32.638 -22.010 1.00 62.66 202 GLY A C 1
ATOM 1621 O O . GLY A 1 202 ? -35.980 -31.583 -22.560 1.00 62.66 202 GLY A O 1
ATOM 1622 N N . SER A 1 203 ? -35.795 -33.801 -22.423 1.00 66.56 203 SER A N 1
ATOM 1623 C CA . SER A 1 203 ? -34.985 -33.994 -23.635 1.00 66.56 203 SER A CA 1
ATOM 1624 C C . SER A 1 203 ? -35.545 -33.279 -24.878 1.00 66.56 203 SER A C 1
ATOM 1626 O O . SER A 1 203 ? -34.799 -32.915 -25.785 1.00 66.56 203 SER A O 1
ATOM 1628 N N . LYS A 1 204 ? -36.858 -33.024 -24.909 1.00 75.69 204 LYS A N 1
ATOM 1629 C CA . LYS A 1 204 ? -37.562 -32.332 -25.988 1.00 75.69 204 LYS A CA 1
ATOM 1630 C C . LYS A 1 204 ? -37.230 -30.837 -26.094 1.00 75.69 204 LYS A C 1
ATOM 1632 O O . LYS A 1 204 ? -36.930 -30.389 -27.196 1.00 75.69 204 LYS A O 1
ATOM 1637 N N . GLU A 1 205 ? -37.252 -30.073 -24.999 1.00 78.81 205 GLU A N 1
ATOM 1638 C CA . GLU A 1 205 ? -36.933 -28.632 -25.045 1.00 78.81 205 GLU A CA 1
ATOM 1639 C C . GLU A 1 205 ? -35.459 -28.420 -25.428 1.00 78.81 205 GLU A C 1
ATOM 1641 O O . GLU A 1 205 ? -35.126 -27.549 -26.232 1.00 78.81 205 GLU A O 1
ATOM 1646 N N . ALA A 1 206 ? -34.568 -29.266 -24.902 1.00 77.00 206 ALA A N 1
ATOM 1647 C CA . ALA A 1 206 ? -33.150 -29.238 -25.250 1.00 77.00 206 ALA A CA 1
ATOM 1648 C C . ALA A 1 206 ? -32.915 -29.526 -26.745 1.00 77.00 206 ALA A C 1
ATOM 1650 O O . ALA A 1 206 ? -32.106 -28.855 -27.389 1.00 77.00 206 ALA A O 1
ATOM 1651 N N . TYR A 1 207 ? -33.666 -30.472 -27.317 1.00 81.81 207 TYR A N 1
ATOM 1652 C CA . TYR A 1 207 ? -33.611 -30.770 -28.747 1.00 81.81 207 TYR A CA 1
ATOM 1653 C C . TYR A 1 207 ? -34.128 -29.614 -29.615 1.00 81.81 207 TYR A C 1
ATOM 1655 O O . TYR A 1 207 ? -33.531 -29.294 -30.644 1.00 81.81 207 TYR A O 1
ATOM 1663 N N . GLU A 1 208 ? -35.210 -28.953 -29.198 1.00 84.25 208 GLU A N 1
ATOM 1664 C CA . GLU A 1 208 ? -35.750 -27.783 -29.902 1.00 84.25 208 GLU A CA 1
ATOM 1665 C C . GLU A 1 208 ? -34.744 -26.623 -29.919 1.00 84.25 208 GLU A C 1
ATOM 1667 O O . GLU A 1 208 ? -34.498 -26.048 -30.982 1.00 84.25 208 GLU A O 1
ATOM 1672 N N . LYS A 1 209 ? -34.068 -26.358 -28.792 1.00 84.75 209 LYS A N 1
ATOM 1673 C CA . LYS A 1 209 ? -32.990 -25.356 -28.711 1.00 84.75 209 LYS A CA 1
ATOM 1674 C C . LYS A 1 209 ? -31.795 -25.702 -29.596 1.00 84.75 209 LYS A C 1
ATOM 1676 O O . LYS A 1 209 ? -31.270 -24.821 -30.273 1.00 84.75 209 LYS A O 1
ATOM 1681 N N . TYR A 1 210 ? -31.385 -26.973 -29.642 1.00 86.50 210 TYR A N 1
ATOM 1682 C CA . TYR A 1 210 ? -30.349 -27.425 -30.576 1.00 86.50 210 TYR A CA 1
ATOM 1683 C C . TYR A 1 210 ? -30.754 -27.154 -32.031 1.00 86.50 210 TYR A C 1
ATOM 1685 O O . TYR A 1 210 ? -29.966 -26.602 -32.800 1.00 86.50 210 TYR A O 1
ATOM 1693 N N . ARG A 1 211 ? -31.994 -27.488 -32.409 1.00 87.12 211 ARG A N 1
ATOM 1694 C CA . ARG A 1 211 ? -32.495 -27.284 -33.774 1.00 87.12 211 ARG A CA 1
ATOM 1695 C C . ARG A 1 211 ? -32.513 -25.807 -34.161 1.00 87.12 211 ARG A C 1
ATOM 1697 O O . ARG A 1 211 ? -32.146 -25.461 -35.284 1.00 87.12 211 ARG A O 1
ATOM 1704 N N . GLU A 1 212 ? -32.937 -24.944 -33.245 1.00 88.88 212 GLU A N 1
ATOM 1705 C CA . GLU A 1 212 ? -32.947 -23.501 -33.460 1.00 88.88 212 GLU A CA 1
ATOM 1706 C C . GLU A 1 212 ? -31.529 -22.936 -33.596 1.00 88.88 212 GLU A C 1
ATOM 1708 O O . GLU A 1 212 ? -31.251 -22.215 -34.557 1.00 88.88 212 GLU A O 1
ATOM 1713 N N . ALA A 1 213 ? -30.610 -23.333 -32.712 1.00 85.50 213 ALA A N 1
ATOM 1714 C CA . ALA A 1 213 ? -29.208 -22.939 -32.797 1.00 85.50 213 ALA A CA 1
ATOM 1715 C C . ALA A 1 213 ? -28.571 -23.399 -34.117 1.00 85.50 213 ALA A C 1
ATOM 1717 O O . ALA A 1 213 ? -27.896 -22.618 -34.784 1.00 85.50 213 ALA A O 1
ATOM 1718 N N . LYS A 1 214 ? -28.841 -24.635 -34.555 1.00 87.06 214 LYS A N 1
ATOM 1719 C CA . LYS A 1 214 ? -28.324 -25.163 -35.824 1.00 87.06 214 LYS A CA 1
ATOM 1720 C C . LYS A 1 214 ? -28.809 -24.354 -37.027 1.00 87.06 214 LYS A C 1
ATOM 1722 O O . LYS A 1 214 ? -28.026 -24.111 -37.942 1.00 87.06 214 LYS A O 1
ATOM 1727 N N . ARG A 1 215 ? -30.069 -23.903 -37.009 1.00 89.00 215 ARG A N 1
ATOM 1728 C CA . ARG A 1 215 ? -30.613 -23.010 -38.041 1.00 89.00 215 ARG A CA 1
ATOM 1729 C C . ARG A 1 215 ? -29.859 -21.679 -38.068 1.00 89.00 215 ARG A C 1
ATOM 1731 O O . ARG A 1 215 ? -29.355 -21.310 -39.118 1.00 89.00 215 ARG A O 1
ATOM 1738 N N . ILE A 1 216 ? -29.722 -21.012 -36.920 1.00 85.31 216 ILE A N 1
ATOM 1739 C CA . ILE A 1 216 ? -29.059 -19.698 -36.823 1.00 85.31 216 ILE A CA 1
ATOM 1740 C C . ILE A 1 216 ? -27.600 -19.778 -37.292 1.00 85.31 216 ILE A C 1
ATOM 1742 O O . ILE A 1 216 ? -27.143 -18.931 -38.055 1.00 85.31 216 ILE A O 1
ATOM 1746 N N . PHE A 1 217 ? -26.863 -20.809 -36.875 1.00 82.19 217 PHE A N 1
ATOM 1747 C CA . PHE A 1 217 ? -25.471 -20.992 -37.291 1.00 82.19 217 PHE A CA 1
ATOM 1748 C C . PHE A 1 217 ? -25.349 -21.305 -38.786 1.00 82.19 217 PHE A C 1
ATOM 1750 O O . PHE A 1 217 ? -24.451 -20.778 -39.439 1.00 82.19 217 PHE A O 1
ATOM 1757 N N . GLY A 1 218 ? -26.278 -22.091 -39.341 1.00 80.94 218 GLY A N 1
ATOM 1758 C CA . GLY A 1 218 ? -26.367 -22.319 -40.783 1.00 80.94 218 GLY A CA 1
ATOM 1759 C C . GLY A 1 218 ? -26.611 -21.026 -41.565 1.00 80.94 218 GLY A C 1
ATOM 1760 O O . GLY A 1 218 ? -25.904 -20.766 -42.537 1.00 80.94 218 GLY A O 1
ATOM 1761 N N . ASP A 1 219 ? -27.539 -20.185 -41.099 1.00 86.38 219 ASP A N 1
ATOM 1762 C CA . ASP A 1 219 ? -27.853 -18.888 -41.716 1.00 86.38 219 ASP A CA 1
ATOM 1763 C C . ASP A 1 219 ? -26.652 -17.923 -41.674 1.00 86.38 219 ASP A C 1
ATOM 1765 O O . ASP A 1 219 ? -26.432 -17.151 -42.607 1.00 86.38 219 ASP A O 1
ATOM 1769 N N . LEU A 1 220 ? -25.835 -18.000 -40.618 1.00 80.38 220 LEU A N 1
ATOM 1770 C CA . LEU A 1 220 ? -24.602 -17.220 -40.453 1.00 80.38 220 LEU A CA 1
ATOM 1771 C C . LEU A 1 220 ? -23.374 -17.843 -41.142 1.00 80.38 220 LEU A C 1
ATOM 1773 O O . LEU A 1 220 ? -22.274 -17.305 -41.019 1.00 80.38 220 LEU A O 1
ATOM 1777 N N . ASN A 1 221 ? -23.534 -18.961 -41.860 1.00 84.88 221 ASN A N 1
ATOM 1778 C CA . ASN A 1 221 ? -22.445 -19.729 -42.475 1.00 84.88 221 ASN A CA 1
ATOM 1779 C C . ASN A 1 221 ? -21.323 -20.096 -41.476 1.00 84.88 221 ASN A C 1
ATOM 1781 O O . ASN A 1 221 ? -20.133 -20.060 -41.797 1.00 84.88 221 ASN A O 1
ATOM 1785 N N . MET A 1 222 ? -21.712 -20.431 -40.244 1.00 66.31 222 MET A N 1
ATOM 1786 C CA . MET A 1 222 ? -20.823 -20.859 -39.165 1.00 66.31 222 MET A CA 1
ATOM 1787 C C . MET A 1 222 ? -21.090 -22.315 -38.776 1.00 66.31 222 MET A C 1
ATOM 1789 O O . MET A 1 222 ? -22.216 -22.807 -38.847 1.00 66.31 222 MET A O 1
ATOM 1793 N N . SER A 1 223 ? -20.061 -22.998 -38.275 1.00 73.75 223 SER A N 1
ATOM 1794 C CA . SER A 1 223 ? -20.199 -24.350 -37.725 1.00 73.75 223 SER A CA 1
ATOM 1795 C C . SER A 1 223 ? -20.527 -24.308 -36.233 1.00 73.75 223 SER A C 1
ATOM 1797 O O . SER A 1 223 ? -19.842 -23.641 -35.454 1.00 73.75 223 SER A O 1
ATOM 1799 N N . LEU A 1 224 ? -21.549 -25.059 -35.819 1.00 75.19 224 LEU A N 1
ATOM 1800 C CA . LEU A 1 224 ? -21.814 -25.325 -34.405 1.00 75.19 224 LEU A CA 1
ATOM 1801 C C . LEU A 1 224 ? -20.678 -26.217 -33.870 1.00 75.19 224 LEU A C 1
ATOM 1803 O O . LEU A 1 224 ? -20.399 -27.260 -34.459 1.00 75.19 224 LEU A O 1
ATOM 1807 N N . ARG A 1 225 ? -19.988 -25.812 -32.795 1.00 72.69 225 ARG A N 1
ATOM 1808 C CA . ARG A 1 225 ? -18.992 -26.687 -32.147 1.00 72.69 225 ARG A CA 1
ATOM 1809 C C . ARG A 1 225 ? -19.690 -27.881 -31.496 1.00 72.69 225 ARG A C 1
ATOM 1811 O O . ARG A 1 225 ? -20.824 -27.758 -31.040 1.00 72.69 225 ARG A O 1
ATOM 1818 N N . GLU A 1 226 ? -18.981 -29.006 -31.470 1.00 75.50 226 GLU A N 1
ATOM 1819 C CA . GLU A 1 226 ? -19.464 -30.305 -31.000 1.00 75.50 226 GLU A CA 1
ATOM 1820 C C . GLU A 1 226 ? -20.202 -30.212 -29.652 1.00 75.50 226 GLU A C 1
ATOM 1822 O O . GLU A 1 226 ? -19.691 -29.628 -28.693 1.00 75.50 226 GLU A O 1
ATOM 1827 N N . TYR A 1 227 ? -21.396 -30.805 -29.577 1.00 75.44 227 TYR A N 1
ATOM 1828 C CA . TYR A 1 227 ? -22.238 -30.809 -28.381 1.00 75.44 227 TYR A CA 1
ATOM 1829 C C . TYR A 1 227 ? -22.161 -32.163 -27.665 1.00 75.44 227 TYR A C 1
ATOM 1831 O O . TYR A 1 227 ? -22.085 -33.220 -28.299 1.00 75.44 227 TYR A O 1
ATOM 1839 N N . ILE A 1 228 ? -22.218 -32.136 -26.333 1.00 75.94 228 ILE A N 1
ATOM 1840 C CA . ILE A 1 228 ? -22.408 -33.322 -25.495 1.00 75.94 228 ILE A CA 1
ATOM 1841 C C . ILE A 1 228 ? -23.415 -32.990 -24.398 1.00 75.94 228 ILE A C 1
ATOM 1843 O O . ILE A 1 228 ? -23.290 -31.977 -23.713 1.00 75.94 228 ILE A O 1
ATOM 1847 N N . SER A 1 229 ? -24.434 -33.832 -24.254 1.00 76.12 229 SER A N 1
ATOM 1848 C CA . SER A 1 229 ? -25.394 -33.759 -23.155 1.00 76.12 229 SER A CA 1
ATOM 1849 C C . SER A 1 229 ? -25.181 -34.914 -22.184 1.00 76.12 229 SER A C 1
ATOM 1851 O O . SER A 1 229 ? -24.707 -35.982 -22.569 1.00 76.12 229 SER A O 1
ATOM 1853 N N . ASN A 1 230 ? -25.591 -34.729 -20.932 1.00 76.19 230 ASN A N 1
ATOM 1854 C CA . ASN A 1 230 ? -25.664 -35.819 -19.958 1.00 76.19 230 ASN A CA 1
ATOM 1855 C C . ASN A 1 230 ? -26.872 -36.749 -20.208 1.00 76.19 230 ASN A C 1
ATOM 1857 O O . ASN A 1 230 ? -26.966 -37.805 -19.592 1.00 76.19 230 ASN A O 1
ATOM 1861 N N . ASP A 1 231 ? -27.795 -36.365 -21.097 1.00 76.62 231 ASP A N 1
ATOM 1862 C CA . ASP A 1 231 ? -28.952 -37.169 -21.501 1.00 76.62 231 ASP A CA 1
ATOM 1863 C C . ASP A 1 231 ? -28.631 -37.995 -22.762 1.00 76.62 231 ASP A C 1
ATOM 1865 O O . ASP A 1 231 ? -28.459 -37.451 -23.859 1.00 76.62 231 ASP A O 1
ATOM 1869 N N . GLU A 1 232 ? -28.566 -39.323 -22.614 1.00 78.44 232 GLU A N 1
ATOM 1870 C CA . GLU A 1 232 ? -28.325 -40.262 -23.719 1.00 78.44 232 GLU A CA 1
ATOM 1871 C C . GLU A 1 232 ? -29.406 -40.199 -24.807 1.00 78.44 232 GLU A C 1
ATOM 1873 O O . GLU A 1 232 ? -29.099 -40.335 -25.993 1.00 78.44 232 GLU A O 1
ATOM 1878 N N . GLY A 1 233 ? -30.666 -39.958 -24.430 1.00 81.31 233 GLY A N 1
ATOM 1879 C CA . GLY A 1 233 ? -31.775 -39.830 -25.371 1.00 81.31 233 GLY A CA 1
ATOM 1880 C C . GLY A 1 233 ? -31.609 -38.612 -26.273 1.00 81.31 233 GLY A C 1
ATOM 1881 O O . GLY A 1 233 ? -31.838 -38.702 -27.480 1.00 81.31 233 GLY A O 1
ATOM 1882 N N . LEU A 1 234 ? -31.131 -37.498 -25.709 1.00 81.50 234 LEU A N 1
ATOM 1883 C CA . LEU A 1 234 ? -30.798 -36.310 -26.487 1.00 81.50 234 LEU A CA 1
ATOM 1884 C C . LEU A 1 234 ? -29.596 -36.570 -27.398 1.00 81.50 234 LEU A C 1
ATOM 1886 O O . LEU A 1 234 ? -29.680 -36.292 -28.589 1.00 81.50 234 LEU A O 1
ATOM 1890 N N . ASN A 1 235 ? -28.515 -37.160 -26.878 1.00 81.88 235 ASN A N 1
ATOM 1891 C CA . ASN A 1 235 ? -27.317 -37.452 -27.674 1.00 81.88 235 ASN A CA 1
ATOM 1892 C C . ASN A 1 235 ? -27.614 -38.355 -28.878 1.00 81.88 235 ASN A C 1
ATOM 1894 O O . ASN A 1 235 ? -27.025 -38.167 -29.938 1.00 81.88 235 ASN A O 1
ATOM 1898 N N . ASN A 1 236 ? -28.536 -39.310 -28.740 1.00 84.38 236 ASN A N 1
ATOM 1899 C CA . ASN A 1 236 ? -28.957 -40.178 -29.841 1.00 84.38 236 ASN A CA 1
ATOM 1900 C C . ASN A 1 236 ? -29.829 -39.463 -30.886 1.00 84.38 236 ASN A C 1
ATOM 1902 O O . ASN A 1 236 ? -29.890 -39.911 -32.027 1.00 84.38 236 ASN A O 1
ATOM 1906 N N . ALA A 1 237 ? -30.501 -38.369 -30.515 1.00 84.88 237 ALA A N 1
ATOM 1907 C CA . ALA A 1 237 ? -31.305 -37.564 -31.433 1.00 84.88 237 ALA A CA 1
ATOM 1908 C C . ALA A 1 237 ? -30.474 -36.539 -32.232 1.00 84.88 237 ALA A C 1
ATOM 1910 O O . ALA A 1 237 ? -30.946 -36.033 -33.254 1.00 84.88 237 ALA A O 1
ATOM 1911 N N . LEU A 1 238 ? -29.259 -36.213 -31.775 1.00 85.19 238 LEU A N 1
ATOM 1912 C CA . LEU A 1 238 ? -28.335 -35.299 -32.454 1.00 85.19 238 LEU A CA 1
ATOM 1913 C C . LEU A 1 238 ? -27.649 -35.973 -33.655 1.00 85.19 238 LEU A C 1
ATOM 1915 O O . LEU A 1 238 ? -27.364 -37.171 -33.629 1.00 85.19 238 LEU A O 1
ATOM 1919 N N . SER A 1 239 ? -27.334 -35.185 -34.689 1.00 84.56 239 SER A N 1
ATOM 1920 C CA . SER A 1 239 ? -26.551 -35.655 -35.843 1.00 84.56 239 SER A CA 1
ATOM 1921 C C . SER A 1 239 ? -25.150 -36.098 -35.414 1.00 84.56 239 SER A C 1
ATOM 1923 O O . SER A 1 239 ? -24.517 -35.421 -34.605 1.00 84.56 239 SER A O 1
ATOM 1925 N N . GLU A 1 240 ? -24.629 -37.191 -35.981 1.00 81.81 240 GLU A N 1
ATOM 1926 C CA . GLU A 1 240 ? -23.273 -37.684 -35.683 1.00 81.81 240 GLU A CA 1
ATOM 1927 C C . GLU A 1 240 ? -22.177 -36.655 -35.987 1.00 81.81 240 GLU A C 1
ATOM 1929 O O . GLU A 1 240 ? -21.159 -36.632 -35.302 1.00 81.81 240 GLU A O 1
ATOM 1934 N N . GLU A 1 241 ? -22.402 -35.777 -36.967 1.00 82.69 241 GLU A N 1
ATOM 1935 C CA . GLU A 1 241 ? -21.468 -34.708 -37.343 1.00 82.69 241 GLU A CA 1
ATOM 1936 C C . GLU A 1 241 ? -21.360 -33.605 -36.279 1.00 82.69 241 GLU A C 1
ATOM 1938 O O . GLU A 1 241 ? -20.332 -32.941 -36.184 1.00 82.69 241 GLU A O 1
ATOM 1943 N N . ASP A 1 242 ? -22.405 -33.428 -35.466 1.00 82.25 242 ASP A N 1
ATOM 1944 C CA . ASP A 1 242 ? -22.480 -32.393 -34.428 1.00 82.25 242 ASP A CA 1
ATOM 1945 C C . ASP A 1 242 ? -22.131 -32.929 -33.032 1.00 82.25 242 ASP A C 1
ATOM 1947 O O . ASP A 1 242 ? -22.068 -32.169 -32.061 1.00 82.25 242 ASP A O 1
ATOM 1951 N N . ARG A 1 243 ? -21.928 -34.244 -32.910 1.00 80.81 243 ARG A N 1
ATOM 1952 C CA . ARG A 1 243 ? -21.612 -34.916 -31.650 1.00 80.81 243 ARG A CA 1
ATOM 1953 C C . ARG A 1 243 ? -20.109 -34.997 -31.463 1.00 80.81 243 ARG A C 1
ATOM 1955 O O . ARG A 1 243 ? -19.379 -35.407 -32.364 1.00 80.81 243 ARG A O 1
ATOM 1962 N N . THR A 1 244 ? -19.646 -34.706 -30.251 1.00 77.06 244 THR A N 1
ATOM 1963 C CA . THR A 1 244 ? -18.246 -34.985 -29.932 1.00 77.06 244 THR A CA 1
ATOM 1964 C C . THR A 1 244 ? -18.007 -36.491 -29.857 1.00 77.06 244 THR A C 1
ATOM 1966 O O . THR A 1 244 ? -18.812 -37.248 -29.308 1.00 77.06 244 THR A O 1
ATOM 1969 N N . LYS A 1 245 ? -16.865 -36.937 -30.382 1.00 75.19 245 LYS A N 1
ATOM 1970 C CA . LYS A 1 245 ? -16.410 -38.332 -30.244 1.00 75.19 245 LYS A CA 1
ATOM 1971 C C . LYS A 1 245 ? -15.811 -38.603 -28.862 1.00 75.19 245 LYS A C 1
ATOM 1973 O O . LYS A 1 245 ? -15.690 -39.756 -28.455 1.00 75.19 245 LYS A O 1
ATOM 1978 N N . ASN A 1 246 ? -15.444 -37.547 -28.137 1.00 71.50 246 ASN A N 1
ATOM 1979 C CA . ASN A 1 246 ? -14.809 -37.642 -26.832 1.00 71.50 246 ASN A CA 1
ATOM 1980 C C . ASN A 1 246 ? -15.870 -37.620 -25.726 1.00 71.50 246 ASN A C 1
ATOM 1982 O O . ASN A 1 246 ? -16.287 -36.561 -25.269 1.00 71.50 246 ASN A O 1
ATOM 1986 N N . LEU A 1 247 ? -16.266 -38.804 -25.254 1.00 60.72 247 LEU A N 1
ATOM 1987 C CA . LEU A 1 247 ? -17.191 -39.024 -24.129 1.00 60.72 247 LEU A CA 1
ATOM 1988 C C . LEU A 1 247 ? -16.612 -38.609 -22.758 1.00 60.72 247 LEU A C 1
ATOM 1990 O O . LEU A 1 247 ? -16.931 -39.222 -21.746 1.00 60.72 247 LEU A O 1
ATOM 1994 N N . CYS A 1 248 ? -15.745 -37.598 -22.698 1.00 56.12 248 CYS A N 1
ATOM 1995 C CA . CYS A 1 248 ? -15.263 -37.041 -21.440 1.00 56.12 248 CYS A CA 1
ATOM 1996 C C . CYS A 1 248 ? -16.100 -35.801 -21.107 1.00 56.12 248 CYS A C 1
ATOM 1998 O O . CYS A 1 248 ? -15.721 -34.694 -21.501 1.00 56.12 248 CYS A O 1
ATOM 2000 N N . PRO A 1 249 ? -17.241 -35.941 -20.404 1.00 53.97 249 PRO A N 1
ATOM 2001 C CA . PRO A 1 249 ? -17.800 -34.799 -19.714 1.00 53.97 249 PRO A CA 1
ATOM 2002 C C . PRO A 1 249 ? -16.729 -34.344 -18.718 1.00 53.97 249 PRO A C 1
ATOM 2004 O O . PRO A 1 249 ? -16.371 -35.080 -17.795 1.00 53.97 249 PRO A O 1
ATOM 2007 N N . LYS A 1 250 ? -16.152 -33.158 -18.944 1.00 53.19 250 LYS A N 1
ATOM 2008 C CA . LYS A 1 250 ? -15.250 -32.506 -17.987 1.00 53.19 250 LYS A CA 1
ATOM 2009 C C . LYS A 1 250 ? -16.082 -32.110 -16.763 1.00 53.19 250 LYS A C 1
ATOM 2011 O O . LYS A 1 250 ? -16.489 -30.963 -16.629 1.00 53.19 250 LYS A O 1
ATOM 2016 N N . ASN A 1 251 ? -16.394 -33.087 -15.915 1.00 45.53 251 ASN A N 1
ATOM 2017 C CA . ASN A 1 251 ? -17.151 -32.889 -14.679 1.00 45.53 251 ASN A CA 1
ATOM 2018 C C . ASN A 1 251 ? -16.339 -32.128 -13.628 1.00 45.53 251 ASN A C 1
ATOM 2020 O O . ASN A 1 251 ? -16.919 -31.552 -12.714 1.00 45.53 251 ASN A O 1
ATOM 2024 N N . ASP A 1 252 ? -15.024 -32.051 -13.819 1.00 42.12 252 ASP A N 1
ATOM 2025 C CA . ASP A 1 252 ? -14.153 -31.163 -13.074 1.00 42.12 252 ASP A CA 1
ATOM 2026 C C . ASP A 1 252 ? -13.755 -30.005 -13.990 1.00 42.12 252 ASP A C 1
ATOM 2028 O O . ASP A 1 252 ? -12.905 -30.140 -14.876 1.00 42.12 252 ASP A O 1
ATOM 2032 N N . MET A 1 253 ? -14.385 -28.846 -13.783 1.00 44.91 253 MET A N 1
ATOM 2033 C CA . MET A 1 253 ? -13.821 -27.583 -14.244 1.00 44.91 253 MET A CA 1
ATOM 2034 C C . MET A 1 253 ? -12.572 -27.321 -13.401 1.00 44.91 253 MET A C 1
ATOM 2036 O O . MET A 1 253 ? -12.613 -26.632 -12.384 1.00 44.91 253 MET A O 1
ATOM 2040 N N . ILE A 1 254 ? -11.461 -27.935 -13.798 1.00 47.44 254 ILE A N 1
ATOM 2041 C CA . ILE A 1 254 ? -10.143 -27.555 -13.313 1.00 47.44 254 ILE A CA 1
ATOM 2042 C C . ILE A 1 254 ? -9.892 -26.179 -13.925 1.00 47.44 254 ILE A C 1
ATOM 2044 O O . ILE A 1 254 ? -9.658 -26.066 -15.124 1.00 47.44 254 ILE A O 1
ATOM 2048 N N . VAL A 1 255 ? -10.027 -25.126 -13.119 1.00 47.16 255 VAL A N 1
ATOM 2049 C CA . VAL A 1 255 ? -9.511 -23.798 -13.465 1.00 47.16 255 VAL A CA 1
ATOM 2050 C C . VAL A 1 255 ? -8.000 -23.882 -13.281 1.00 47.16 255 VAL A C 1
ATOM 2052 O O . VAL A 1 255 ? -7.456 -23.465 -12.261 1.00 47.16 255 VAL A O 1
ATOM 2055 N N . ASP A 1 256 ? -7.321 -24.532 -14.220 1.00 43.12 256 ASP A N 1
ATOM 2056 C CA . ASP A 1 256 ? -5.892 -24.355 -14.368 1.00 43.12 256 ASP A CA 1
ATOM 2057 C C . ASP A 1 256 ? -5.677 -23.010 -15.058 1.00 43.12 256 ASP A C 1
ATOM 2059 O O . ASP A 1 256 ? -6.272 -22.693 -16.082 1.00 43.12 256 ASP A O 1
ATOM 2063 N N . TYR A 1 257 ? -4.881 -22.150 -14.435 1.00 40.56 257 TYR A N 1
ATOM 2064 C CA . TYR A 1 257 ? -4.458 -20.902 -15.049 1.00 40.56 257 TYR A CA 1
ATOM 2065 C C . TYR A 1 257 ? -3.256 -21.261 -15.937 1.00 40.56 257 TYR A C 1
ATOM 2067 O O . TYR A 1 257 ? -2.174 -21.500 -15.398 1.00 40.56 257 TYR A O 1
ATOM 2075 N N . PRO A 1 258 ? -3.371 -21.337 -17.278 1.00 43.91 258 PRO A N 1
ATOM 2076 C CA . PRO A 1 258 ? -2.293 -21.867 -18.109 1.00 43.91 258 PRO A CA 1
ATOM 2077 C C . PRO A 1 258 ? -1.205 -20.817 -18.383 1.00 43.91 258 PRO A C 1
ATOM 2079 O O . PRO A 1 258 ? -0.427 -20.960 -19.319 1.00 43.91 258 PRO A O 1
ATOM 2082 N N . PHE A 1 259 ? -1.129 -19.745 -17.589 1.00 46.03 259 PHE A N 1
ATOM 2083 C CA . PHE A 1 259 ? -0.173 -18.660 -17.815 1.00 46.03 259 PHE A CA 1
ATOM 2084 C C . PHE A 1 259 ? 1.192 -18.886 -17.162 1.00 46.03 259 PHE A C 1
ATOM 2086 O O . PHE A 1 259 ? 2.120 -18.148 -17.471 1.00 46.03 259 PHE A O 1
ATOM 2093 N N . GLU A 1 260 ? 1.367 -19.915 -16.327 1.00 45.41 260 GLU A N 1
ATOM 2094 C CA . GLU A 1 260 ? 2.691 -20.211 -15.756 1.00 45.41 260 GLU A CA 1
ATOM 2095 C C . GLU A 1 260 ? 3.664 -20.832 -16.779 1.00 45.41 260 GLU A C 1
ATOM 2097 O O . GLU A 1 260 ? 4.868 -20.846 -16.537 1.00 45.41 260 GLU A O 1
ATOM 2102 N N . TYR A 1 261 ? 3.180 -21.265 -17.956 1.00 47.72 261 TYR A N 1
ATOM 2103 C CA . TYR A 1 261 ? 4.020 -21.851 -19.012 1.00 47.72 261 TYR A CA 1
ATOM 2104 C C . TYR A 1 261 ? 3.652 -21.437 -20.442 1.00 47.72 261 TYR A C 1
ATOM 2106 O O . TYR A 1 261 ? 3.986 -22.157 -21.385 1.00 47.72 261 TYR A O 1
ATOM 2114 N N . VAL A 1 262 ? 3.044 -20.264 -20.656 1.00 44.69 262 VAL A N 1
ATOM 2115 C CA . VAL A 1 262 ? 3.178 -19.640 -21.982 1.00 44.69 262 VAL A CA 1
ATOM 2116 C C . VAL A 1 262 ? 4.598 -19.092 -22.049 1.00 44.69 262 VAL A C 1
ATOM 2118 O O . VAL A 1 262 ? 4.853 -17.923 -21.771 1.00 44.69 262 VAL A O 1
ATOM 2121 N N . GLN A 1 263 ? 5.552 -19.971 -22.362 1.00 46.41 263 GLN A N 1
ATOM 2122 C CA . GLN A 1 263 ? 6.791 -19.526 -22.972 1.00 46.41 263 GLN A CA 1
ATOM 2123 C C . GLN A 1 263 ? 6.355 -18.786 -24.229 1.00 46.41 263 GLN A C 1
ATOM 2125 O O . GLN A 1 263 ? 5.843 -19.395 -25.165 1.00 46.41 263 GLN A O 1
ATOM 2130 N N . ILE A 1 264 ? 6.466 -17.461 -24.197 1.00 48.31 264 ILE A N 1
ATOM 2131 C CA . ILE A 1 264 ? 6.421 -16.648 -25.401 1.00 48.31 264 ILE A CA 1
ATOM 2132 C C . ILE A 1 264 ? 7.595 -17.171 -26.225 1.00 48.31 264 ILE A C 1
ATOM 2134 O O . ILE A 1 264 ? 8.749 -16.870 -25.932 1.00 48.31 264 ILE A O 1
ATOM 2138 N N . SER A 1 265 ? 7.322 -18.092 -27.145 1.00 47.34 265 SER A N 1
ATOM 2139 C CA . SER A 1 265 ? 8.308 -18.491 -28.127 1.00 47.34 265 SER A CA 1
ATOM 2140 C C . SER A 1 265 ? 8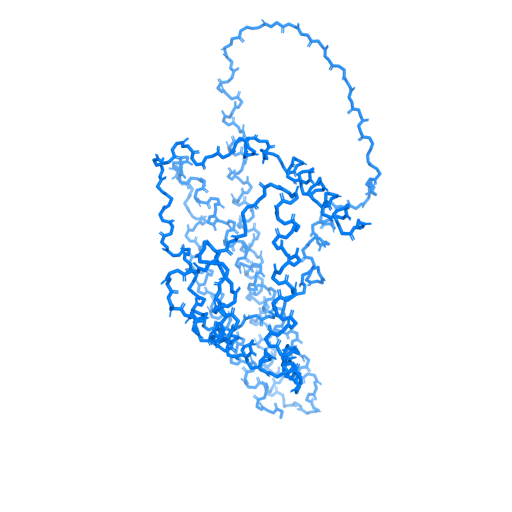.477 -17.280 -29.027 1.00 47.34 265 SER A C 1
ATOM 2142 O O . SER A 1 265 ? 7.566 -16.957 -29.788 1.00 47.34 265 SER A O 1
ATOM 2144 N N . ASP A 1 266 ? 9.625 -16.616 -28.930 1.00 56.38 266 ASP A N 1
ATOM 2145 C CA . ASP A 1 266 ? 9.990 -15.482 -29.788 1.00 56.38 266 ASP A CA 1
ATOM 2146 C C . ASP A 1 266 ? 10.026 -15.854 -31.293 1.00 56.38 266 ASP A C 1
ATOM 2148 O O . ASP A 1 266 ? 10.218 -14.986 -32.138 1.00 56.38 266 ASP A O 1
ATOM 2152 N N . ASP A 1 267 ? 9.803 -17.129 -31.636 1.00 59.09 267 ASP A N 1
ATOM 2153 C CA . ASP A 1 267 ? 9.888 -17.684 -32.988 1.00 59.09 267 ASP A CA 1
ATOM 2154 C C . ASP A 1 267 ? 8.551 -17.750 -33.759 1.00 59.09 267 ASP A C 1
ATOM 2156 O O . ASP A 1 267 ? 8.551 -18.162 -34.920 1.00 59.09 267 ASP A O 1
ATOM 2160 N N . ASP A 1 268 ? 7.404 -17.360 -33.181 1.00 62.34 268 ASP A N 1
ATOM 2161 C CA . ASP A 1 268 ? 6.140 -17.331 -33.943 1.00 62.34 268 ASP A CA 1
ATOM 2162 C C . ASP A 1 268 ? 5.940 -15.986 -34.660 1.00 62.34 268 ASP A C 1
ATOM 2164 O O . ASP A 1 268 ? 5.125 -15.143 -34.281 1.00 62.34 268 ASP A O 1
ATOM 2168 N N . GLU A 1 269 ? 6.706 -15.798 -35.739 1.00 59.44 269 GLU A N 1
ATOM 2169 C CA . GLU A 1 269 ? 6.713 -14.604 -36.602 1.00 59.44 269 GLU A CA 1
ATOM 2170 C C . GLU A 1 269 ? 5.333 -14.306 -37.239 1.00 59.44 269 GLU A C 1
ATOM 2172 O O . GLU A 1 269 ? 5.105 -13.217 -37.768 1.00 59.44 269 GLU A O 1
ATOM 2177 N N . THR A 1 270 ? 4.391 -15.261 -37.179 1.00 61.06 270 THR A N 1
ATOM 2178 C CA . THR A 1 270 ? 3.052 -15.170 -37.791 1.00 61.06 270 THR A CA 1
ATOM 2179 C C . THR A 1 270 ? 1.935 -14.917 -36.766 1.00 61.06 270 THR A C 1
ATOM 2181 O O . THR A 1 270 ? 0.833 -14.516 -37.148 1.00 61.06 270 THR A O 1
ATOM 2184 N N . TYR A 1 271 ? 2.190 -15.060 -35.458 1.00 53.59 271 TYR A N 1
ATOM 2185 C CA . TYR A 1 271 ? 1.196 -14.830 -34.396 1.00 53.59 271 TYR A CA 1
ATOM 2186 C C . TYR A 1 271 ? 1.092 -13.353 -33.977 1.00 53.59 271 TYR A C 1
ATOM 2188 O O . TYR A 1 271 ? 0.982 -12.989 -32.803 1.00 53.59 271 TYR A O 1
ATOM 2196 N N . HIS A 1 272 ? 1.120 -12.452 -34.951 1.00 56.19 272 HIS A N 1
ATOM 2197 C CA . HIS A 1 272 ? 0.838 -11.040 -34.735 1.00 56.19 272 HIS A CA 1
ATOM 2198 C C . HIS A 1 272 ? -0.282 -10.618 -35.683 1.00 56.19 272 HIS A C 1
ATOM 2200 O O . HIS A 1 272 ? -0.006 -10.264 -36.829 1.00 56.19 272 HIS A O 1
ATOM 2206 N N . PRO A 1 273 ? -1.557 -10.648 -35.248 1.00 54.22 273 PRO A N 1
ATOM 2207 C CA . PRO A 1 273 ? -2.618 -10.051 -36.045 1.00 54.22 273 PRO A CA 1
ATOM 2208 C C . PRO A 1 273 ? -2.289 -8.567 -36.279 1.00 54.22 273 PRO A C 1
ATOM 2210 O O . PRO A 1 273 ? -1.896 -7.855 -35.348 1.00 54.22 273 PRO A O 1
ATOM 2213 N N . GLU A 1 274 ? -2.455 -8.099 -37.522 1.00 53.25 274 GLU A N 1
ATOM 2214 C CA . GLU A 1 274 ? -2.160 -6.727 -37.994 1.00 53.25 274 GLU A CA 1
ATOM 2215 C C . GLU A 1 274 ? -2.807 -5.611 -37.138 1.00 53.25 274 GLU A C 1
ATOM 2217 O O . GLU A 1 274 ? -2.437 -4.435 -37.214 1.00 53.25 274 GLU A O 1
ATOM 2222 N N . GLU A 1 275 ? -3.747 -5.966 -36.266 1.00 50.91 275 GLU A N 1
ATOM 2223 C CA . GLU A 1 275 ? -4.417 -5.080 -35.318 1.00 50.91 275 GLU A CA 1
ATOM 2224 C C . GLU A 1 275 ? -3.495 -4.571 -34.192 1.00 50.91 275 GLU A C 1
ATOM 2226 O O . GLU A 1 275 ? -3.682 -3.448 -33.715 1.00 50.91 275 GLU A O 1
ATOM 2231 N N . MET A 1 276 ? -2.434 -5.302 -33.812 1.00 49.78 276 MET A N 1
ATOM 2232 C CA . MET A 1 276 ? -1.474 -4.809 -32.804 1.00 49.78 276 MET A CA 1
ATOM 2233 C C . MET A 1 276 ? -0.651 -3.614 -33.297 1.00 49.78 276 MET A C 1
ATOM 2235 O O . MET A 1 276 ? -0.271 -2.746 -32.506 1.00 49.78 276 MET A O 1
ATOM 2239 N N . LEU A 1 277 ? -0.427 -3.504 -34.608 1.00 51.78 277 LEU A N 1
ATOM 2240 C CA . LEU A 1 277 ? 0.265 -2.356 -35.200 1.00 51.78 277 LEU A CA 1
ATOM 2241 C C . LEU A 1 277 ? -0.533 -1.054 -35.051 1.00 51.78 277 LEU A C 1
ATOM 2243 O O . LEU A 1 277 ? 0.060 0.026 -34.993 1.00 51.78 277 LEU A O 1
ATOM 2247 N N . HIS A 1 278 ? -1.857 -1.148 -34.913 1.00 52.44 278 HIS A N 1
ATOM 2248 C CA . HIS A 1 278 ? -2.726 0.012 -34.763 1.00 52.44 278 HIS A CA 1
ATOM 2249 C C . HIS A 1 278 ? -2.822 0.514 -33.320 1.00 52.44 278 HIS A C 1
ATOM 2251 O O . HIS A 1 278 ? -3.118 1.687 -33.120 1.00 52.44 278 HIS A O 1
ATOM 2257 N N . MET A 1 279 ? -2.483 -0.281 -32.302 1.00 52.12 279 MET A N 1
ATOM 2258 C CA . MET A 1 279 ? -2.656 0.103 -30.890 1.00 52.12 279 MET A CA 1
ATOM 2259 C C . MET A 1 279 ? -1.391 0.701 -30.249 1.00 52.12 279 MET A C 1
ATOM 2261 O O . MET A 1 279 ? -1.159 0.564 -29.053 1.00 52.12 279 MET A O 1
ATOM 2265 N N . ARG A 1 280 ? -0.570 1.418 -31.030 1.00 59.19 280 ARG A N 1
ATOM 2266 C CA . ARG A 1 280 ? 0.675 2.054 -30.542 1.00 59.19 280 ARG A CA 1
ATOM 2267 C C . ARG A 1 280 ? 0.459 3.211 -29.568 1.00 59.19 280 ARG A C 1
ATOM 2269 O O . ARG A 1 280 ? 1.385 3.600 -28.864 1.00 59.19 280 ARG A O 1
ATOM 2276 N N . THR A 1 281 ? -0.736 3.794 -29.540 1.00 69.00 281 THR A N 1
ATOM 2277 C CA . THR A 1 281 ? -1.050 4.915 -28.651 1.00 69.00 281 THR A CA 1
ATOM 2278 C C . THR A 1 281 ? -2.310 4.626 -27.852 1.00 69.00 281 THR A C 1
ATOM 2280 O O . THR A 1 281 ? -3.242 3.986 -28.342 1.00 69.00 281 THR A O 1
ATOM 2283 N N . ARG A 1 282 ? -2.371 5.166 -26.627 1.00 66.75 282 ARG A N 1
ATOM 2284 C CA . ARG A 1 282 ? -3.559 5.093 -25.758 1.00 66.75 282 ARG A CA 1
ATOM 2285 C C . ARG A 1 282 ? -4.836 5.531 -26.484 1.00 66.75 282 ARG A C 1
ATOM 2287 O O . ARG A 1 282 ? -5.909 5.004 -26.214 1.00 66.75 282 ARG A O 1
ATOM 2294 N N . LEU A 1 283 ? -4.713 6.483 -27.410 1.00 71.56 283 LEU A N 1
ATOM 2295 C CA . LEU A 1 283 ? -5.829 7.005 -28.191 1.00 71.56 283 LEU A CA 1
ATOM 2296 C C . LEU A 1 283 ? -6.412 5.945 -29.136 1.00 71.56 283 LEU A C 1
ATOM 2298 O O . LEU A 1 283 ? -7.629 5.810 -29.229 1.00 71.56 283 LEU A O 1
ATOM 2302 N N . ASN A 1 284 ? -5.551 5.154 -29.776 1.00 73.38 284 ASN A N 1
ATOM 2303 C CA . ASN A 1 284 ? -5.977 4.096 -30.688 1.00 73.38 284 ASN A CA 1
ATOM 2304 C C . ASN A 1 284 ? -6.626 2.935 -29.929 1.00 73.38 284 ASN A C 1
ATOM 2306 O O . ASN A 1 284 ? -7.641 2.411 -30.376 1.00 73.38 284 ASN A O 1
ATOM 2310 N N . ALA A 1 285 ? -6.112 2.606 -28.739 1.00 72.25 285 ALA A N 1
ATOM 2311 C CA . ALA A 1 285 ? -6.735 1.616 -27.864 1.00 72.25 285 ALA A CA 1
ATOM 2312 C C . ALA A 1 285 ? -8.128 2.049 -27.391 1.00 72.25 285 ALA A C 1
ATOM 2314 O O . ALA A 1 285 ? -9.077 1.269 -27.437 1.00 72.25 285 ALA A O 1
ATOM 2315 N N . GLN A 1 286 ? -8.291 3.319 -27.011 1.00 80.81 286 GLN A N 1
ATOM 2316 C CA . GLN A 1 286 ? -9.607 3.856 -26.662 1.00 80.81 286 GLN A CA 1
ATOM 2317 C C . GLN A 1 286 ? -10.572 3.861 -27.853 1.00 80.81 286 GLN A C 1
ATOM 2319 O O . GLN A 1 286 ? -11.750 3.556 -27.676 1.00 80.81 286 GLN A O 1
ATOM 2324 N N . ALA A 1 287 ? -10.095 4.187 -29.056 1.00 79.38 287 ALA A N 1
ATOM 2325 C CA . ALA A 1 287 ? -10.917 4.160 -30.263 1.00 79.38 287 ALA A CA 1
ATOM 2326 C C . ALA A 1 287 ? -11.371 2.734 -30.616 1.00 79.38 287 ALA A C 1
ATOM 2328 O O . ALA A 1 287 ? -12.548 2.527 -30.908 1.00 79.38 287 ALA A O 1
ATOM 2329 N N . ALA A 1 288 ? -10.474 1.750 -30.517 1.00 78.06 288 ALA A N 1
ATOM 2330 C CA . ALA A 1 288 ? -10.791 0.344 -30.751 1.00 78.06 288 ALA A CA 1
ATOM 2331 C C . ALA A 1 288 ? -11.814 -0.191 -29.734 1.00 78.06 288 ALA A C 1
ATOM 2333 O O . ALA A 1 288 ? -12.795 -0.822 -30.123 1.00 78.06 288 ALA A O 1
ATOM 2334 N N . LEU A 1 289 ? -11.645 0.132 -28.445 1.00 86.56 289 LEU A N 1
ATOM 2335 C CA . LEU A 1 289 ? -12.588 -0.268 -27.395 1.00 86.56 289 LEU A CA 1
ATOM 2336 C C . LEU A 1 289 ? -13.974 0.358 -27.587 1.00 86.56 289 LEU A C 1
ATOM 2338 O O . LEU A 1 289 ? -14.976 -0.335 -27.431 1.00 86.56 289 LEU A O 1
ATOM 2342 N N . ARG A 1 290 ? -14.047 1.638 -27.976 1.00 85.88 290 ARG A N 1
ATOM 2343 C CA . ARG A 1 290 ? -15.326 2.294 -28.298 1.00 85.88 290 ARG A CA 1
ATOM 2344 C C . ARG A 1 290 ? -16.004 1.658 -29.509 1.00 85.88 290 ARG A C 1
ATOM 2346 O O . ARG A 1 290 ? -17.189 1.369 -29.448 1.00 85.88 290 ARG A O 1
ATOM 2353 N N . SER A 1 291 ? -15.245 1.380 -30.568 1.00 89.50 291 SER A N 1
ATOM 2354 C CA . SER A 1 291 ? -15.765 0.709 -31.765 1.00 89.50 291 SER A CA 1
ATOM 2355 C C . SER A 1 291 ? -16.323 -0.684 -31.446 1.00 89.50 291 SER A C 1
ATOM 2357 O O . SER A 1 291 ? -17.410 -1.041 -31.895 1.00 89.50 291 SER A O 1
ATOM 2359 N N . SER A 1 292 ? -15.605 -1.455 -30.623 1.00 88.75 292 SER A N 1
ATOM 2360 C CA . SER A 1 292 ? -16.046 -2.778 -30.169 1.00 88.75 292 SER A CA 1
ATOM 2361 C C . SER A 1 292 ? -17.318 -2.697 -29.318 1.00 88.75 292 SER A C 1
ATOM 2363 O O . SER A 1 292 ? -18.277 -3.425 -29.568 1.00 88.75 292 SER A O 1
ATOM 2365 N N . HIS A 1 293 ? -17.375 -1.752 -28.376 1.00 91.31 293 HIS A N 1
ATOM 2366 C CA . HIS A 1 293 ? -18.567 -1.494 -27.568 1.00 91.31 293 HIS A CA 1
ATOM 2367 C C . HIS A 1 293 ? -19.788 -1.148 -28.435 1.00 91.31 293 HIS A C 1
ATOM 2369 O O . HIS A 1 293 ? -20.855 -1.728 -28.252 1.00 91.31 293 HIS A O 1
ATOM 2375 N N . ASP A 1 294 ? -19.629 -0.263 -29.422 1.00 88.69 294 ASP A N 1
ATOM 2376 C CA . ASP A 1 294 ? -20.716 0.144 -30.319 1.00 88.69 294 ASP A CA 1
ATOM 2377 C C . ASP A 1 294 ? -21.221 -1.009 -31.202 1.00 88.69 294 ASP A C 1
ATOM 2379 O O . ASP A 1 294 ? -22.410 -1.077 -31.522 1.00 88.69 294 ASP A O 1
ATOM 2383 N N . LEU A 1 295 ? -20.335 -1.923 -31.613 1.00 89.56 295 LEU A N 1
ATOM 2384 C CA . LEU A 1 295 ? -20.715 -3.139 -32.338 1.00 89.56 295 LEU A CA 1
ATOM 2385 C C . LEU A 1 295 ? -21.523 -4.093 -31.457 1.00 89.56 295 LEU A C 1
ATOM 2387 O O . LEU A 1 295 ? -22.526 -4.640 -31.912 1.00 89.56 295 LEU A O 1
ATOM 2391 N N . ILE A 1 296 ? -21.108 -4.265 -30.202 1.00 89.00 296 ILE A N 1
ATOM 2392 C CA . ILE A 1 296 ? -21.790 -5.129 -29.237 1.00 89.00 296 ILE A CA 1
ATOM 2393 C C . ILE A 1 296 ? -23.174 -4.560 -28.895 1.00 89.00 296 ILE A C 1
ATOM 2395 O O . ILE A 1 296 ? -24.157 -5.289 -28.956 1.00 89.00 296 ILE A O 1
ATOM 2399 N N . GLU A 1 297 ? -23.289 -3.260 -28.629 1.00 90.19 297 GLU A N 1
ATOM 2400 C CA . GLU A 1 297 ? -24.582 -2.592 -28.403 1.00 90.19 297 GLU A CA 1
ATOM 2401 C C . GLU A 1 297 ? -25.538 -2.754 -29.595 1.00 90.19 297 GLU A C 1
ATOM 2403 O O . GLU A 1 297 ? -26.716 -3.074 -29.424 1.00 90.19 297 GLU A O 1
ATOM 2408 N N . LYS A 1 298 ? -25.038 -2.619 -30.831 1.00 92.12 298 LYS A N 1
ATOM 2409 C CA . LYS A 1 298 ? -25.844 -2.869 -32.040 1.00 92.12 298 LYS A CA 1
ATOM 2410 C C . LYS A 1 298 ? -26.280 -4.324 -32.179 1.00 92.12 298 LYS A C 1
ATOM 2412 O O . LYS A 1 298 ? -27.369 -4.576 -32.678 1.00 92.12 298 LYS A O 1
ATOM 2417 N N . PHE A 1 299 ? -25.442 -5.270 -31.765 1.00 88.69 299 PHE A N 1
ATOM 2418 C CA . PHE A 1 299 ? -25.787 -6.688 -31.775 1.00 88.69 299 PHE A CA 1
ATOM 2419 C C . PHE A 1 299 ? -26.908 -7.010 -30.778 1.00 88.69 299 PHE A C 1
ATOM 2421 O O . PHE A 1 299 ? -27.804 -7.773 -31.110 1.00 88.69 299 PHE A O 1
ATOM 2428 N N . TRP A 1 300 ? -26.894 -6.404 -29.587 1.00 77.88 300 TRP A N 1
ATOM 2429 C CA . TRP A 1 300 ? -27.905 -6.655 -28.549 1.00 77.88 300 TRP A CA 1
ATOM 2430 C C . TRP A 1 300 ? -29.224 -5.900 -28.737 1.00 77.88 300 TRP A C 1
ATOM 2432 O O . TRP A 1 300 ? -30.205 -6.202 -28.060 1.00 77.88 300 TRP A O 1
ATOM 2442 N N . THR A 1 301 ? -29.249 -4.906 -29.622 1.00 80.12 301 THR A N 1
ATOM 2443 C CA . THR A 1 301 ? -30.450 -4.116 -29.936 1.00 80.12 301 THR A CA 1
ATOM 2444 C C . THR A 1 301 ? -31.226 -4.631 -31.153 1.00 80.12 301 THR A C 1
ATOM 2446 O O . THR A 1 301 ? -32.286 -4.080 -31.461 1.00 80.12 301 THR A O 1
ATOM 2449 N N . LEU A 1 302 ? -30.730 -5.683 -31.817 1.00 59.09 302 LEU A N 1
ATOM 2450 C CA . LEU A 1 302 ? -31.416 -6.447 -32.869 1.00 59.09 302 LEU A CA 1
ATOM 2451 C C . LEU A 1 302 ? -32.153 -7.655 -32.280 1.00 59.09 302 LEU A C 1
ATOM 2453 O O . LEU A 1 302 ? -33.272 -7.928 -32.773 1.00 59.09 302 LEU A O 1
#

pLDDT: mean 73.21, std 16.98, range [32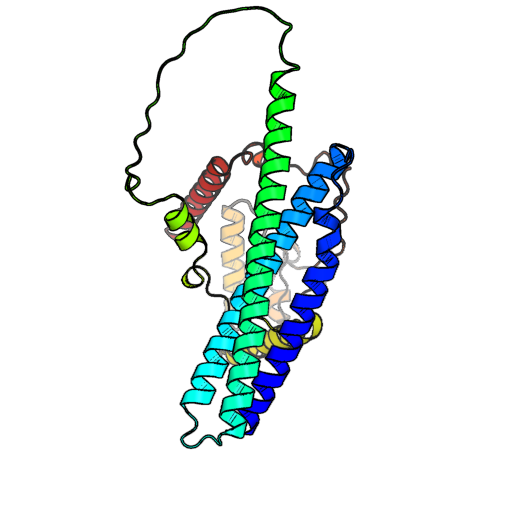.38, 95.94]

Organism: Trichostrongylus colubriformis (NCBI:txid6319)

Sequence (302 aa):
MAGTATAEKGWATKRRTAAAEWLRATQGLLREEDTIAESSRKDCMRELRRCLMDCGDHLTLQEKVLGKFTRAYDELKEHSEEDDKKFSEYISCTHDTIWQLSERTSALKRALMDLSEESESQQTSTGMSVRNSSQPLSSLSVRRDIDANATETELWDRYWSPESTGTEEYTGPQKTEHQQINEKVIEDFKKTVRHREDGAQGSKEAYEKYREAKRIFGDLNMSLREYISNDEGLNNALSEEDRTKNLCPKNDMIVDYPFEYVQISDDDETYHPEEMLHMRTRLNAQAALRSSHDLIEKFWTL

Secondary structure (DSSP, 8-state):
-HHHHHHHHHHHHHHHHHHHHHHHHHTGGGT--S---HHHHHHHHHHHHHHHHHHHHHHHHHHHHHHHHHHHHHT-S---HHHHHHHHHHHHHHHHHHHHHHHHHHHHHHHHHHHHHHHHHHHHHS---------------------TTS-HHHHHHHHS-TTSS--PPP-S-HHHHHHHHHHHHHHHHHHHS---SS-TTHHHHHHHHHHHHHHHHHHTT-PPPPB--S-HHHHHHS-GGGB-S------S-----GGGS----TT-TT---GGGGG-SSHHHHHHHHHHHHHHHHHHHT-

Foldseek 3Di:
DVVVLVVLVVVLVVLLVVLVVLLVVCPVLLPPPPDDDPVRLVVSLVVLVVSLVVLVVSLVVLVVSLVVNVVVVVPPPDDDPVRVVVNVVVNVSSVVSSVSSVVVSVSSVVVSVVSVVVVVVVVVVVPPDDDDDDDDDDDDDDDDPDPPPQDVVNVVCVVPPPVVDPDDDDDDDCVVVVVVVVVVVVVVCVVVPPPPPCDQPDLVNVLVVVVVVVVVCVVVVHDQAADDDPDPVNLVVDDPVNHDPDPDPCPDPPPDPPVVPPPVPPPPPPPDDPLVVQPPDPVSVVVVVVVVVVVVVVVVVD

Radius of gyration: 31.11 Å; chains: 1; bounding box: 68×66×80 Å